Protein AF-A0A5C3M306-F1 (afdb_monomer_lite)

Foldseek 3Di:
DDDDDDDDPPDDDPPDDPPPPPPDDPVPDDVVNVVVVVVVVCCPPPVNDPDDDPPPPDPPPDQPDQPQDDDDPADQQDCVLVDDDDPDDDPVVVVVSVVSVVVSVVSVVVVVVSVVVSVVSSVVSVVVVVVVVVVVVVVVCCVVPPVPPPPPPPPPPPDPDDCPDPVNVVVVVVVVVVVVVVVVVVVVVVVVVVVVVVVVVVVVVVVVVLVVVLVVQQVVLVVQVVVCVVVVHDPVPRDDRDDDD

Organism: NCBI:txid68775

Secondary structure (DSSP, 8-state):
-------------------TTS---GGG--HHHHHHHHHHHHHTSTTS-SS--SS---TTSPPPPP--PPPP-PPPP-GGGGSPPPS---HHHHHHHHHHHHHHHHHHHHHHHHHHHHHHHHHHHHHHHHHHHHHHHHHHHHHHS-----------TTS---TT-HHHHHHHHHHHHHHHHHHHHHHHHHHHHHHHHHHHHHHHHHHHHHHHHHHHHHHHHHHHHHHHHHTT--GGGSPPPPPP-

Sequence (245 aa):
MDSLVSQISSSTPSCQRSALCLEADPALFTPSKCIWTLYAAISSTSSGSCLIAKAKLTSATQVTAPVLKALPPLPQPDWSLAKQISAHQTNQELQCENERLHVHLEQASVINWAQESIIEGAHATLVIQNLHLLKLNSALHGKEKERGPNHTLVIDLSKSQVFSSAAVLEGLWAQEERKKAEEAQKKAKADVRAAKKEVQVKLDAEWVRIKADHKNNITEWKLTCANLQKDGIPKKNFPKAPTQP

pLDDT: mean 79.15, std 16.39, range [42.34, 96.12]

Radius of gyration: 38.31 Å; chains: 1; bounding box: 70×128×82 Å

Structure (mmCIF, N/CA/C/O backbone):
data_AF-A0A5C3M306-F1
#
_entry.id   AF-A0A5C3M306-F1
#
loop_
_atom_site.group_PDB
_atom_site.id
_atom_site.type_symbol
_atom_site.label_atom_id
_atom_site.label_alt_id
_atom_site.label_comp_id
_atom_site.label_asym_id
_atom_site.label_entity_id
_atom_site.label_seq_id
_atom_site.pdbx_PDB_ins_code
_atom_site.Cartn_x
_atom_site.Cartn_y
_atom_site.Cartn_z
_atom_site.occupancy
_atom_site.B_iso_or_equiv
_atom_site.auth_seq_id
_atom_site.auth_comp_id
_atom_site.auth_asym_id
_atom_site.auth_atom_id
_atom_site.pdbx_PDB_model_num
ATOM 1 N N . MET A 1 1 ? -30.726 -71.420 -14.404 1.00 43.16 1 MET A N 1
ATOM 2 C CA . MET A 1 1 ? -29.442 -70.874 -14.892 1.00 43.16 1 MET A CA 1
ATOM 3 C C . MET A 1 1 ? -29.156 -69.656 -14.047 1.00 43.16 1 MET A C 1
ATOM 5 O O . MET A 1 1 ? -29.512 -68.538 -14.396 1.00 43.16 1 MET A O 1
ATOM 9 N N . ASP A 1 2 ? -28.658 -69.956 -12.857 1.00 42.34 2 ASP A N 1
ATOM 10 C CA . ASP A 1 2 ? -28.429 -69.047 -11.748 1.00 42.34 2 ASP A CA 1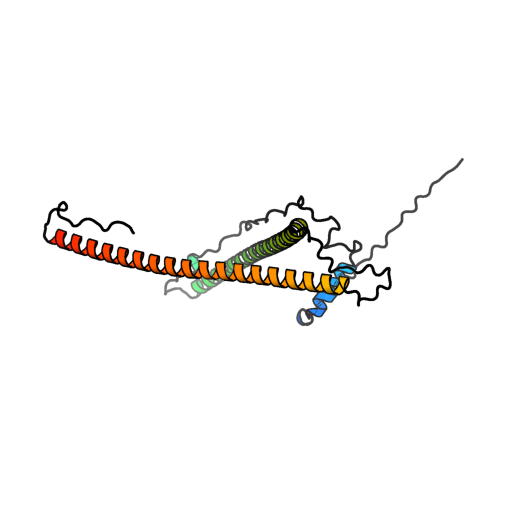
ATOM 11 C C . ASP A 1 2 ? -27.224 -68.145 -12.011 1.00 42.34 2 ASP A C 1
ATOM 13 O O . ASP A 1 2 ? -26.179 -68.590 -12.483 1.00 42.34 2 ASP A O 1
ATOM 17 N N . SER A 1 3 ? -27.352 -66.864 -11.679 1.00 45.62 3 SER A N 1
ATOM 18 C CA . SER A 1 3 ? -26.208 -65.964 -11.522 1.00 45.62 3 SER A CA 1
ATOM 19 C C . SER A 1 3 ? -26.535 -64.923 -10.459 1.00 45.62 3 SER A C 1
ATOM 21 O O . SER A 1 3 ? -27.001 -63.822 -10.738 1.00 45.62 3 SER A O 1
ATOM 23 N N . LEU A 1 4 ? -26.302 -65.322 -9.208 1.00 48.75 4 LEU A N 1
ATOM 24 C CA . LEU A 1 4 ? -26.177 -64.433 -8.059 1.00 48.75 4 LEU A CA 1
ATOM 25 C C . LEU A 1 4 ? -24.819 -63.724 -8.142 1.00 48.75 4 LEU A C 1
ATOM 27 O O . LEU A 1 4 ? -23.779 -64.309 -7.849 1.00 48.75 4 LEU A O 1
ATOM 31 N N . VAL A 1 5 ? -24.829 -62.455 -8.550 1.00 55.34 5 VAL A N 1
ATOM 32 C CA . VAL A 1 5 ? -23.666 -61.567 -8.450 1.00 55.34 5 VAL A CA 1
ATOM 33 C C . VAL A 1 5 ? -23.657 -60.970 -7.045 1.00 55.34 5 VAL A C 1
ATOM 35 O O . VAL A 1 5 ? -24.435 -60.076 -6.722 1.00 55.34 5 VAL A O 1
ATOM 38 N N . SER A 1 6 ? -22.785 -61.506 -6.196 1.00 48.31 6 SER A N 1
ATOM 39 C CA . SER A 1 6 ? -22.542 -61.013 -4.842 1.00 48.31 6 SER A CA 1
ATOM 40 C C . SER A 1 6 ? -21.724 -59.716 -4.904 1.00 48.31 6 SER A C 1
ATOM 42 O O . SER A 1 6 ? -20.545 -59.736 -5.254 1.00 48.31 6 SER A O 1
ATOM 44 N N . GLN A 1 7 ? -22.339 -58.579 -4.570 1.00 49.28 7 GLN A N 1
ATOM 45 C CA . GLN A 1 7 ? -21.633 -57.313 -4.359 1.00 49.28 7 GLN A CA 1
ATOM 46 C C . GLN A 1 7 ? -20.853 -57.371 -3.038 1.00 49.28 7 GLN A C 1
ATOM 48 O O . GLN A 1 7 ? -21.436 -57.434 -1.958 1.00 49.28 7 GLN A O 1
ATOM 53 N N . ILE A 1 8 ? -19.524 -57.342 -3.126 1.00 47.25 8 ILE A N 1
ATOM 54 C CA . ILE A 1 8 ? -18.635 -57.168 -1.975 1.00 47.25 8 ILE A CA 1
ATOM 55 C C . ILE A 1 8 ? -18.492 -55.662 -1.741 1.00 47.25 8 ILE A C 1
ATOM 57 O O . ILE A 1 8 ? -17.803 -54.969 -2.487 1.00 47.25 8 ILE A O 1
ATOM 61 N N . SER A 1 9 ? -19.155 -55.149 -0.707 1.00 48.03 9 SER A N 1
ATOM 62 C CA . SER A 1 9 ? -18.940 -53.790 -0.209 1.00 48.03 9 SER A CA 1
ATOM 63 C C . SER A 1 9 ? -17.535 -53.688 0.389 1.00 48.03 9 SER A C 1
ATOM 65 O O . SER A 1 9 ? -17.259 -54.245 1.451 1.00 48.03 9 SER A O 1
ATOM 67 N N . SER A 1 10 ? -16.631 -52.976 -0.284 1.00 47.03 10 SER A N 1
ATOM 68 C CA . SER A 1 10 ? -15.315 -52.631 0.255 1.00 47.03 10 SER A CA 1
ATOM 69 C C . SER A 1 10 ? -15.478 -51.610 1.385 1.00 47.03 10 SER A C 1
ATOM 71 O O . SER A 1 10 ? -15.608 -50.410 1.143 1.00 47.03 10 SER A O 1
ATOM 73 N N . SER A 1 11 ? -15.506 -52.098 2.625 1.00 46.91 11 SER A N 1
ATOM 74 C CA . SER A 1 11 ? -15.477 -51.272 3.830 1.00 46.91 11 SER A CA 1
ATOM 75 C C . SER A 1 11 ? -14.108 -50.606 3.958 1.00 46.91 11 SER A C 1
ATOM 77 O O . SER A 1 11 ? -13.121 -51.243 4.324 1.00 46.91 11 SER A O 1
ATOM 79 N N . THR A 1 12 ? -14.039 -49.316 3.644 1.00 48.47 12 THR A N 1
ATOM 80 C CA . THR A 1 12 ? -12.860 -48.481 3.887 1.00 48.47 12 THR A CA 1
ATOM 81 C C . THR A 1 12 ? -12.584 -48.420 5.396 1.00 48.47 12 THR A C 1
ATOM 83 O O . THR A 1 12 ? -13.506 -48.111 6.156 1.00 48.47 12 THR A O 1
ATOM 86 N N . PRO A 1 13 ? -11.353 -48.681 5.875 1.00 43.91 13 PRO A N 1
ATOM 87 C CA . PRO A 1 13 ? -11.031 -48.527 7.287 1.00 43.91 13 PRO A CA 1
ATOM 88 C C . PRO A 1 13 ? -11.121 -47.044 7.668 1.00 43.91 13 PRO A C 1
ATOM 90 O O . PRO A 1 13 ? -10.292 -46.220 7.282 1.00 43.91 13 PRO A O 1
ATOM 93 N N . SER A 1 14 ? -12.159 -46.703 8.430 1.00 48.03 14 SER A N 1
ATOM 94 C CA . SER A 1 14 ? -12.270 -45.432 9.137 1.00 48.03 14 SER A CA 1
ATOM 95 C C . SER A 1 14 ? -11.165 -45.377 10.190 1.00 48.03 14 SER A C 1
ATOM 97 O O . SER A 1 14 ? -11.289 -45.971 11.260 1.00 48.03 14 SER A O 1
ATOM 99 N N . CYS A 1 15 ? -10.080 -44.667 9.886 1.00 42.72 15 CYS A N 1
ATOM 100 C CA . CYS A 1 15 ? -9.027 -44.360 10.844 1.00 42.72 15 CYS A CA 1
ATOM 101 C C . CYS A 1 15 ? -9.607 -43.416 11.912 1.00 42.72 15 CYS A C 1
ATOM 103 O O . CYS A 1 15 ? -9.669 -42.198 11.724 1.00 42.72 15 CYS A O 1
ATOM 105 N N . GLN A 1 16 ? -10.125 -43.990 13.002 1.00 42.44 16 GLN A N 1
ATOM 106 C CA . GLN A 1 16 ? -10.580 -43.232 14.162 1.00 42.44 16 GLN A CA 1
ATOM 107 C C . GLN A 1 16 ? -9.370 -42.515 14.766 1.00 42.44 16 GLN A C 1
ATOM 109 O O . GLN A 1 16 ? -8.419 -43.137 15.235 1.00 42.44 16 GLN A O 1
ATOM 114 N N . ARG A 1 17 ? -9.396 -41.182 14.715 1.00 47.34 17 ARG A N 1
ATOM 115 C CA . ARG A 1 17 ? -8.415 -40.326 15.382 1.00 47.34 17 ARG A CA 1
ATOM 116 C C . ARG A 1 17 ? -8.538 -40.503 16.894 1.00 47.34 17 ARG A C 1
ATOM 118 O O . ARG A 1 17 ? -9.588 -40.205 17.457 1.00 47.34 17 ARG A O 1
ATOM 125 N N . SER A 1 18 ? -7.441 -40.854 17.561 1.00 45.66 18 SER A N 1
ATOM 126 C CA . SER A 1 18 ? -7.262 -40.507 18.972 1.00 45.66 18 SER A CA 1
ATOM 127 C C . SER A 1 18 ? -7.187 -38.985 19.087 1.00 45.66 18 SER A C 1
ATOM 129 O O . SER A 1 18 ? -6.206 -38.368 18.680 1.00 45.66 18 SER A O 1
ATOM 131 N N . ALA A 1 19 ? -8.226 -38.373 19.650 1.00 49.91 19 ALA A N 1
ATOM 132 C CA . ALA A 1 19 ? -8.335 -36.939 19.922 1.00 49.91 19 ALA A CA 1
ATOM 133 C C . ALA A 1 19 ? -7.399 -36.437 21.050 1.00 49.91 19 ALA A C 1
ATOM 135 O O . ALA A 1 19 ? -7.660 -35.409 21.659 1.00 49.91 19 ALA A O 1
ATOM 136 N N . LEU A 1 20 ? -6.298 -37.139 21.331 1.00 49.94 20 LEU A N 1
ATOM 137 C CA . LEU A 1 20 ? -5.414 -36.880 22.475 1.00 49.94 20 LEU A CA 1
ATOM 138 C C . LEU A 1 20 ? -4.297 -35.855 22.200 1.00 49.94 20 LEU A C 1
ATOM 140 O O . LEU A 1 20 ? -3.415 -35.685 23.030 1.00 49.94 20 LEU A O 1
ATOM 144 N N . CYS A 1 21 ? -4.283 -35.179 21.045 1.00 51.53 21 CYS A N 1
ATOM 145 C CA . CYS A 1 21 ? -3.130 -34.358 20.637 1.00 51.53 21 CYS A CA 1
ATOM 146 C C . CYS A 1 21 ? -3.329 -32.834 20.755 1.00 51.53 21 CYS A C 1
ATOM 148 O O . CYS A 1 21 ? -2.419 -32.085 20.413 1.00 51.53 21 CYS A O 1
ATOM 150 N N . LEU A 1 22 ? -4.484 -32.349 21.226 1.00 51.84 22 LEU A N 1
ATOM 151 C CA . LEU A 1 22 ? -4.739 -30.901 21.346 1.00 51.84 22 LEU A CA 1
ATOM 152 C C . LEU A 1 22 ? -4.592 -30.338 22.765 1.00 51.84 22 LEU A C 1
ATOM 154 O O . LEU A 1 22 ? -4.736 -29.135 22.950 1.00 51.84 22 LEU A O 1
ATOM 158 N N . GLU A 1 23 ? -4.234 -31.166 23.743 1.00 52.06 23 GLU A N 1
ATOM 159 C CA . GLU A 1 23 ? -3.963 -30.737 25.118 1.00 52.06 23 GLU A CA 1
ATOM 160 C C . GLU A 1 23 ? -2.449 -30.691 25.358 1.00 52.06 23 GLU A C 1
ATOM 162 O O . GLU A 1 23 ? -1.880 -31.455 26.132 1.00 52.06 23 GLU A O 1
ATOM 167 N N . ALA A 1 24 ? -1.764 -29.850 24.582 1.00 57.94 24 ALA A N 1
ATOM 168 C CA . ALA A 1 24 ? -0.328 -29.635 24.700 1.00 57.94 24 ALA A CA 1
ATOM 169 C C . ALA A 1 24 ? -0.058 -28.245 25.288 1.00 57.94 24 ALA A C 1
ATOM 171 O O . ALA A 1 24 ? -0.576 -27.245 24.796 1.00 57.94 24 ALA A O 1
ATOM 172 N N . ASP A 1 25 ? 0.772 -28.211 26.329 1.00 64.75 25 ASP A N 1
ATOM 173 C CA . ASP A 1 25 ? 1.244 -27.004 27.008 1.00 64.75 25 ASP A CA 1
ATOM 174 C C . ASP A 1 25 ? 1.797 -25.968 25.998 1.00 64.75 25 ASP A C 1
ATOM 176 O O . ASP A 1 25 ? 2.742 -26.281 25.256 1.00 64.75 25 ASP A O 1
ATOM 180 N N . PRO A 1 26 ? 1.244 -24.739 25.945 1.00 65.31 26 PRO A N 1
ATOM 181 C CA . PRO A 1 26 ? 1.689 -23.696 25.022 1.00 65.31 26 PRO A CA 1
ATOM 182 C C . PRO A 1 26 ? 3.159 -23.296 25.221 1.00 65.31 26 PRO A C 1
ATOM 184 O O . PRO A 1 26 ? 3.779 -22.801 24.279 1.00 65.31 26 PRO A O 1
ATOM 187 N N . ALA A 1 27 ? 3.758 -23.562 26.388 1.00 69.31 27 ALA A N 1
ATOM 188 C CA . ALA A 1 27 ? 5.171 -23.283 26.644 1.00 69.31 27 ALA A CA 1
ATOM 189 C C . ALA A 1 27 ? 6.139 -24.233 25.904 1.00 69.31 27 ALA A C 1
ATOM 191 O O . ALA A 1 27 ? 7.322 -23.921 25.759 1.00 69.31 27 ALA A O 1
ATOM 192 N N . LEU A 1 28 ? 5.662 -25.379 25.396 1.00 68.88 28 LEU A N 1
ATOM 193 C CA . LEU A 1 28 ? 6.486 -26.388 24.709 1.00 68.88 28 LEU A CA 1
ATOM 194 C C . LEU A 1 28 ? 6.442 -26.295 23.173 1.00 68.88 28 LEU A C 1
ATOM 196 O O . LEU A 1 28 ? 7.071 -27.108 22.479 1.00 68.88 28 LEU A O 1
ATOM 200 N N . PHE A 1 29 ? 5.723 -25.312 22.628 1.00 69.81 29 PHE A N 1
ATOM 201 C CA . PHE A 1 29 ? 5.631 -25.066 21.192 1.00 69.81 29 PHE A CA 1
ATOM 202 C C . PHE A 1 29 ? 6.800 -24.208 20.699 1.00 69.81 29 PHE A C 1
ATOM 204 O O . PHE A 1 29 ? 6.730 -22.986 20.596 1.00 69.81 29 PHE A O 1
ATOM 211 N N . THR A 1 30 ? 7.902 -24.867 20.343 1.00 81.75 30 THR A N 1
ATOM 212 C CA . THR A 1 30 ? 8.959 -24.217 19.566 1.00 81.75 30 THR A CA 1
ATOM 213 C C . THR A 1 30 ? 8.533 -24.083 18.096 1.00 81.75 30 THR A C 1
ATOM 215 O O . THR A 1 30 ? 7.814 -24.947 17.580 1.00 81.75 30 THR A O 1
ATOM 218 N N . PRO A 1 31 ? 9.005 -23.053 17.365 1.00 75.38 31 PRO A N 1
ATOM 219 C CA . PRO A 1 31 ? 8.663 -22.860 15.953 1.00 75.38 31 PRO A CA 1
ATOM 220 C C . PRO A 1 31 ? 8.935 -24.087 15.069 1.00 75.38 31 PRO A C 1
ATOM 222 O O . PRO A 1 31 ? 8.172 -24.370 14.146 1.00 75.38 31 PRO A O 1
ATOM 225 N N . SER A 1 32 ? 9.984 -24.865 15.367 1.00 76.06 32 SER A N 1
ATOM 226 C CA . SER A 1 32 ? 10.287 -26.097 14.626 1.00 76.06 32 SER A CA 1
ATOM 227 C C . SER A 1 32 ? 9.234 -27.187 14.846 1.00 76.06 32 SER A C 1
ATOM 229 O O . SER A 1 32 ? 8.863 -27.877 13.896 1.00 76.06 32 SER A O 1
ATOM 231 N N . LYS A 1 33 ? 8.702 -27.303 16.069 1.00 74.00 33 LYS A N 1
ATOM 232 C CA . LYS A 1 33 ? 7.628 -28.237 16.424 1.00 74.00 33 LYS A CA 1
ATOM 233 C C . LYS A 1 33 ? 6.307 -27.835 15.773 1.00 74.00 33 LYS A C 1
ATOM 235 O O . LYS A 1 33 ? 5.637 -28.705 15.229 1.00 74.00 33 LYS A O 1
ATOM 240 N N . CYS A 1 34 ? 5.977 -26.537 15.736 1.00 74.81 34 CYS A N 1
ATOM 241 C CA . CYS A 1 34 ? 4.817 -26.028 14.988 1.00 74.81 34 CYS A CA 1
ATOM 242 C C . CYS A 1 34 ? 4.859 -26.479 13.524 1.00 74.81 34 CYS A C 1
ATOM 244 O O . CYS A 1 34 ? 3.882 -27.015 13.005 1.00 74.81 34 CYS A O 1
ATOM 246 N N . ILE A 1 35 ? 6.010 -26.287 12.871 1.00 78.50 35 ILE A N 1
ATOM 247 C CA . ILE A 1 35 ? 6.209 -26.651 11.466 1.00 78.50 35 ILE A CA 1
ATOM 248 C C . ILE A 1 35 ? 6.059 -28.164 11.279 1.00 78.50 35 ILE A C 1
ATOM 250 O O . ILE A 1 35 ? 5.346 -28.599 10.379 1.00 78.50 35 ILE A O 1
ATOM 254 N N . TRP A 1 36 ? 6.672 -28.975 12.142 1.00 78.56 36 TRP A N 1
ATOM 255 C CA . TRP A 1 36 ? 6.563 -30.434 12.067 1.00 78.56 36 TRP A CA 1
ATOM 256 C C . TRP A 1 36 ? 5.132 -30.940 12.251 1.00 78.56 36 TRP A C 1
ATOM 258 O O . TRP A 1 36 ? 4.668 -31.751 11.451 1.00 78.56 36 TRP A O 1
ATOM 268 N N . THR A 1 37 ? 4.408 -30.435 13.251 1.00 79.25 37 THR A N 1
ATOM 269 C CA . THR A 1 37 ? 3.004 -30.798 13.488 1.00 79.25 37 THR A CA 1
ATOM 270 C C . THR A 1 37 ? 2.122 -30.385 12.311 1.00 79.25 37 THR A C 1
ATOM 272 O O . THR A 1 37 ? 1.262 -31.158 11.892 1.00 79.25 37 THR A O 1
ATOM 275 N N . LEU A 1 38 ? 2.376 -29.215 11.713 1.00 75.94 38 LEU A N 1
ATOM 276 C CA . LEU A 1 38 ? 1.700 -28.771 10.495 1.00 75.94 38 LEU A CA 1
ATOM 277 C C . LEU A 1 38 ? 1.965 -29.736 9.326 1.00 75.94 38 LEU A C 1
ATOM 279 O O . LEU A 1 38 ? 1.019 -30.206 8.697 1.00 75.94 38 LEU A O 1
ATOM 283 N N . TYR A 1 39 ? 3.228 -30.082 9.054 1.00 75.25 39 TYR A N 1
ATOM 284 C CA . TYR A 1 39 ? 3.587 -31.028 7.990 1.00 75.25 39 TYR A CA 1
ATOM 285 C C . TYR A 1 39 ? 2.985 -32.418 8.213 1.00 75.25 39 TYR A C 1
ATOM 287 O O . TYR A 1 39 ? 2.482 -33.023 7.263 1.00 75.25 39 TYR A O 1
ATOM 295 N N . ALA A 1 40 ? 2.995 -32.916 9.451 1.00 78.38 40 ALA A N 1
ATOM 296 C CA . ALA A 1 40 ? 2.399 -34.199 9.810 1.00 78.38 40 ALA A CA 1
ATOM 297 C C . ALA A 1 40 ? 0.875 -34.185 9.610 1.00 78.38 40 ALA A C 1
ATOM 299 O O . ALA A 1 40 ? 0.318 -35.115 9.022 1.00 78.38 40 ALA A O 1
ATOM 300 N N . ALA A 1 41 ? 0.203 -33.107 10.026 1.00 70.75 41 ALA A N 1
ATOM 301 C CA . ALA A 1 41 ? -1.233 -32.929 9.836 1.00 70.75 41 ALA A CA 1
ATOM 302 C C . ALA A 1 41 ? -1.613 -32.830 8.349 1.00 70.75 41 ALA A C 1
ATOM 304 O O . ALA A 1 41 ? -2.571 -33.476 7.923 1.00 70.75 41 ALA A O 1
ATOM 305 N N . ILE A 1 42 ? -0.841 -32.085 7.548 1.00 72.94 42 ILE A N 1
ATOM 306 C CA . ILE A 1 42 ? -1.031 -31.983 6.093 1.00 72.94 42 ILE A CA 1
ATOM 307 C C . ILE A 1 42 ? -0.837 -33.355 5.431 1.00 72.94 42 ILE A C 1
ATOM 309 O O . ILE A 1 42 ? -1.692 -33.783 4.655 1.00 72.94 42 ILE A O 1
ATOM 313 N N . SER A 1 43 ? 0.235 -34.075 5.776 1.00 70.06 43 SER A N 1
ATOM 314 C CA . SER A 1 43 ? 0.565 -35.384 5.187 1.00 70.06 43 SER A CA 1
ATOM 315 C C . SER A 1 43 ? -0.443 -36.478 5.548 1.00 70.06 43 SER A C 1
ATOM 317 O O . SER A 1 43 ? -0.636 -37.412 4.778 1.00 70.06 43 SER A O 1
ATOM 319 N N . SER A 1 44 ? -1.113 -36.352 6.697 1.00 66.06 44 SER A N 1
ATOM 320 C CA . SER A 1 44 ? -2.104 -37.326 7.176 1.00 66.06 44 SER A CA 1
ATOM 321 C C . SER A 1 44 ? -3.496 -37.144 6.562 1.00 66.06 44 SER A C 1
ATOM 323 O O . SER A 1 44 ? -4.387 -37.958 6.803 1.00 66.06 44 SER A O 1
ATOM 325 N N . THR A 1 45 ? -3.732 -36.081 5.783 1.00 67.38 45 THR A N 1
ATOM 326 C CA . THR A 1 45 ? -4.990 -35.945 5.038 1.00 67.38 45 THR A CA 1
ATOM 327 C C . THR A 1 45 ? -4.973 -36.877 3.827 1.00 67.38 45 THR A C 1
ATOM 329 O O . THR A 1 45 ? -4.090 -36.782 2.980 1.00 67.38 45 THR A O 1
ATOM 332 N N . SER A 1 46 ? -5.964 -37.772 3.716 1.00 49.91 46 SER A N 1
ATOM 333 C CA . SER A 1 46 ? -6.023 -38.808 2.663 1.00 49.91 46 SER A CA 1
ATOM 334 C C . SER A 1 46 ? -6.032 -38.253 1.233 1.00 49.91 46 SER A C 1
ATOM 336 O O . SER A 1 46 ? -5.736 -38.976 0.287 1.00 49.91 46 SER A O 1
ATOM 338 N N . SER A 1 47 ? -6.336 -36.964 1.070 1.00 57.16 47 SER A N 1
ATOM 339 C CA . SER A 1 47 ? -6.314 -36.277 -0.220 1.00 57.16 47 SER A CA 1
ATOM 340 C C . SER A 1 47 ? -4.937 -35.719 -0.600 1.00 57.16 47 SER A C 1
ATOM 342 O O . SER A 1 47 ? -4.781 -35.292 -1.741 1.00 57.16 47 SER A O 1
ATOM 344 N N . GLY A 1 48 ? -3.956 -35.644 0.313 1.00 53.44 48 GLY A N 1
ATOM 345 C CA . GLY A 1 48 ? -2.600 -35.120 0.057 1.00 53.44 48 GLY A CA 1
ATOM 346 C C . GLY A 1 48 ? -2.522 -33.694 -0.526 1.00 53.44 48 GLY A C 1
ATOM 347 O O . GLY A 1 48 ? -1.443 -33.220 -0.868 1.00 53.44 48 GLY A O 1
ATOM 348 N N . SER A 1 49 ? -3.656 -33.001 -0.676 1.00 52.69 49 SER A N 1
ATOM 349 C CA . SER A 1 49 ? -3.805 -31.779 -1.470 1.00 52.69 49 SER A CA 1
ATOM 350 C C . SER A 1 49 ? -4.749 -30.789 -0.788 1.00 52.69 49 SER A C 1
ATOM 352 O O . SER A 1 49 ? -5.686 -30.287 -1.400 1.00 52.69 49 SER A O 1
ATOM 354 N N . CYS A 1 50 ? -4.551 -30.518 0.501 1.00 50.25 50 CYS A N 1
ATOM 355 C CA . CYS A 1 50 ? -5.410 -29.563 1.209 1.00 50.25 50 CYS A CA 1
ATOM 356 C C . CYS A 1 50 ? -5.103 -28.092 0.840 1.00 50.25 50 CYS A C 1
ATOM 358 O O . CYS A 1 50 ? -5.954 -27.231 1.012 1.00 50.25 50 CYS A O 1
ATOM 360 N N . LEU A 1 51 ? -3.920 -27.780 0.282 1.00 52.53 51 LEU A N 1
ATOM 361 C CA . LEU A 1 51 ? -3.498 -26.383 0.042 1.00 52.53 51 LEU A CA 1
ATOM 362 C C . LEU A 1 51 ? -3.021 -26.067 -1.383 1.00 52.53 51 LEU A C 1
ATOM 364 O O . LEU A 1 51 ? -2.653 -24.932 -1.674 1.00 52.53 51 LEU A O 1
ATOM 368 N N . ILE A 1 52 ? -3.039 -27.039 -2.294 1.00 47.75 52 ILE A N 1
ATOM 369 C CA . ILE A 1 52 ? -2.703 -26.810 -3.701 1.00 47.75 52 ILE A CA 1
ATOM 370 C C . ILE A 1 52 ? -3.721 -27.579 -4.527 1.00 47.75 52 ILE A C 1
ATOM 372 O O . ILE A 1 52 ? -3.539 -28.761 -4.824 1.00 47.75 52 ILE A O 1
ATOM 376 N N . ALA A 1 53 ? -4.812 -26.913 -4.904 1.00 52.09 53 ALA A N 1
ATOM 377 C CA . ALA A 1 53 ? -5.599 -27.399 -6.022 1.00 52.09 53 ALA A CA 1
ATOM 378 C C . ALA A 1 53 ? -4.632 -27.569 -7.206 1.00 52.09 53 ALA A C 1
ATOM 380 O O . ALA A 1 53 ? -3.981 -26.612 -7.624 1.00 52.09 53 ALA A O 1
ATOM 381 N N . LYS A 1 54 ? -4.521 -28.788 -7.752 1.00 58.06 54 LYS A N 1
ATOM 382 C CA . LYS A 1 54 ? -3.760 -29.042 -8.992 1.00 58.06 54 LYS A CA 1
ATOM 383 C C . LYS A 1 54 ? -4.340 -28.282 -10.191 1.00 58.06 54 LYS A C 1
ATOM 385 O O . LYS A 1 54 ? -3.726 -28.256 -11.256 1.00 58.06 54 LYS A O 1
ATOM 390 N N . ALA A 1 55 ? -5.515 -27.671 -10.025 1.00 61.66 55 ALA A N 1
ATOM 391 C CA . ALA A 1 55 ? -6.078 -26.737 -10.976 1.00 61.66 55 ALA A CA 1
ATOM 392 C C . ALA A 1 55 ? -5.072 -25.608 -11.231 1.00 61.66 55 ALA A C 1
ATOM 394 O O . ALA A 1 55 ? -4.715 -24.831 -10.343 1.00 61.66 55 ALA A O 1
ATOM 395 N N . LYS A 1 56 ? -4.592 -25.539 -12.471 1.00 63.88 56 LYS A N 1
ATOM 396 C CA . LYS A 1 56 ? -3.721 -24.465 -12.930 1.00 63.88 56 LYS A CA 1
ATOM 397 C C . LYS A 1 56 ? -4.470 -23.149 -12.728 1.00 63.88 56 LYS A C 1
ATOM 399 O O . LYS A 1 56 ? -5.493 -22.930 -13.367 1.00 63.88 56 LYS A O 1
ATOM 404 N N . LEU A 1 57 ? -3.962 -22.288 -11.847 1.00 63.62 57 LEU A N 1
ATOM 405 C CA . LEU A 1 57 ? -4.408 -20.900 -11.750 1.00 63.62 57 LEU A CA 1
ATOM 406 C C . LEU A 1 57 ? -4.1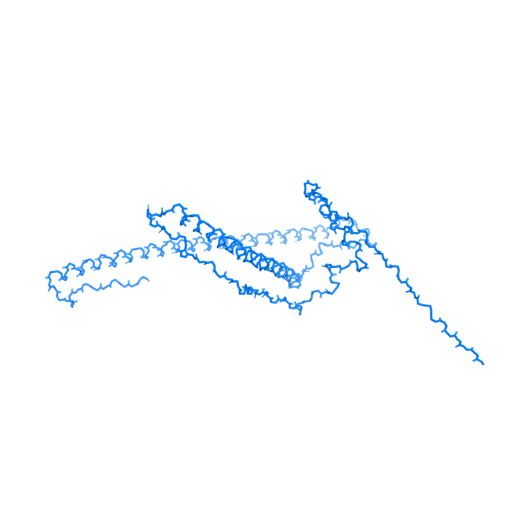71 -20.252 -13.115 1.00 63.62 57 LEU A C 1
ATOM 408 O O . LEU A 1 57 ? -3.030 -20.023 -13.524 1.00 63.62 57 LEU A O 1
ATOM 412 N N . THR A 1 58 ? -5.254 -20.060 -13.855 1.00 69.25 58 THR A N 1
ATOM 413 C CA . THR A 1 58 ? -5.242 -19.353 -15.136 1.00 69.25 58 THR A CA 1
ATOM 414 C C . THR A 1 58 ? -5.608 -17.896 -14.896 1.00 69.25 58 THR A C 1
ATOM 416 O O . THR A 1 58 ? -6.199 -17.565 -13.873 1.00 69.25 58 THR A O 1
ATOM 419 N N . SER A 1 59 ? -5.305 -17.015 -15.847 1.00 71.38 59 SER A N 1
ATOM 420 C CA . SER A 1 59 ? -5.756 -15.616 -15.795 1.00 71.38 59 SER A CA 1
ATOM 421 C C . SER A 1 59 ? -7.283 -15.470 -15.741 1.00 71.38 59 SER A C 1
ATOM 423 O O . SER A 1 59 ? -7.772 -14.419 -15.347 1.00 71.38 59 SER A O 1
ATOM 425 N N . ALA A 1 60 ? -8.036 -16.514 -16.110 1.00 76.81 60 ALA A N 1
ATOM 426 C CA . ALA A 1 60 ? -9.491 -16.555 -15.994 1.00 76.81 60 ALA A CA 1
ATOM 427 C C . ALA A 1 60 ? -9.980 -16.794 -14.553 1.00 76.81 60 ALA A C 1
ATOM 429 O O . ALA A 1 60 ? -11.154 -16.579 -14.262 1.00 76.81 60 ALA A O 1
ATOM 430 N N . THR A 1 61 ? -9.107 -17.240 -13.643 1.00 79.12 61 THR A N 1
ATOM 431 C CA . THR A 1 61 ? -9.460 -17.434 -12.236 1.00 79.12 61 THR A CA 1
ATOM 432 C C . THR A 1 61 ? -9.508 -16.071 -11.553 1.00 79.12 61 THR A C 1
ATOM 434 O O . THR A 1 61 ? -8.479 -15.508 -11.178 1.00 79.12 61 THR A O 1
ATOM 437 N N . GLN A 1 62 ? -10.713 -15.517 -11.434 1.00 76.38 62 GLN A N 1
ATOM 438 C CA . GLN A 1 62 ? -10.919 -14.250 -10.747 1.00 76.38 62 GLN A CA 1
ATOM 439 C C . GLN A 1 62 ? -10.595 -14.406 -9.263 1.00 76.38 62 GLN A C 1
ATOM 441 O O . GLN A 1 62 ? -10.987 -15.377 -8.614 1.00 76.38 62 GLN A O 1
ATOM 446 N N . VAL A 1 63 ? -9.862 -13.435 -8.730 1.00 75.50 63 VAL A N 1
ATOM 447 C CA . VAL A 1 63 ? -9.618 -13.333 -7.296 1.00 75.50 63 VAL A CA 1
ATOM 448 C C . VAL A 1 63 ? -10.936 -12.955 -6.639 1.00 75.50 63 VAL A C 1
ATOM 450 O O . VAL A 1 63 ? -11.536 -11.949 -7.016 1.00 75.50 63 VAL A O 1
ATOM 453 N N . THR A 1 64 ? -11.391 -13.757 -5.677 1.00 77.25 64 THR A N 1
ATOM 454 C CA . THR A 1 64 ? -12.602 -13.450 -4.914 1.00 77.25 64 THR A CA 1
ATOM 455 C C . THR A 1 64 ? -12.492 -12.041 -4.340 1.00 77.25 64 THR A C 1
ATOM 457 O O . THR A 1 64 ? -11.476 -11.687 -3.728 1.00 77.25 64 THR A O 1
ATOM 460 N N . ALA A 1 65 ? -13.529 -11.232 -4.565 1.00 77.88 65 ALA A N 1
ATOM 461 C CA . ALA A 1 65 ? -13.605 -9.890 -4.012 1.00 77.88 65 ALA A CA 1
ATOM 462 C C . ALA A 1 65 ? -13.427 -9.948 -2.484 1.00 77.88 65 ALA A C 1
ATOM 464 O O . ALA A 1 65 ? -13.905 -10.895 -1.848 1.00 77.88 65 ALA A O 1
ATOM 465 N N . PRO A 1 66 ? -12.728 -8.969 -1.886 1.00 76.81 66 PRO A N 1
ATOM 466 C CA . PRO A 1 66 ? -12.525 -8.958 -0.449 1.00 76.81 66 PRO A CA 1
ATOM 467 C C . PRO A 1 66 ? -13.888 -8.889 0.241 1.00 76.81 66 PRO A C 1
ATOM 469 O O . PRO A 1 66 ? -14.701 -8.008 -0.041 1.00 76.81 66 PRO A O 1
ATOM 472 N N . VAL A 1 67 ? -14.154 -9.848 1.128 1.00 79.94 67 VAL A N 1
ATOM 473 C CA . VAL A 1 67 ? -15.405 -9.880 1.885 1.00 79.94 67 VAL A CA 1
ATOM 474 C C . VAL A 1 67 ? -15.294 -8.845 2.996 1.00 79.94 67 VAL A C 1
ATOM 476 O O . VAL A 1 67 ? -14.704 -9.106 4.044 1.00 79.94 67 VAL A O 1
ATOM 479 N N . LEU A 1 68 ? -15.854 -7.661 2.761 1.00 80.62 68 LEU A N 1
ATOM 480 C CA . LEU A 1 68 ? -16.017 -6.646 3.795 1.00 80.62 68 LEU A CA 1
ATOM 481 C C . LEU A 1 68 ? -17.113 -7.118 4.750 1.00 80.62 68 LEU A C 1
ATOM 483 O O . LEU A 1 68 ? -18.304 -6.935 4.501 1.00 80.62 68 LEU A O 1
ATOM 487 N N . LYS A 1 69 ? -16.708 -7.794 5.826 1.00 83.75 69 LYS A N 1
ATOM 488 C CA . LYS A 1 69 ? -17.631 -8.169 6.893 1.00 83.75 69 LYS A CA 1
ATOM 489 C C . LYS A 1 69 ? -17.999 -6.910 7.666 1.00 83.75 69 LYS A C 1
ATOM 491 O O . LYS A 1 69 ? -17.135 -6.273 8.263 1.00 83.75 69 LYS A O 1
ATOM 496 N N . ALA A 1 70 ? -19.278 -6.558 7.648 1.00 88.75 70 ALA A N 1
ATOM 497 C CA . ALA A 1 70 ? -19.806 -5.599 8.600 1.00 88.75 70 ALA A CA 1
ATOM 498 C C . ALA A 1 70 ? -19.766 -6.218 10.002 1.00 88.75 70 ALA A C 1
ATOM 500 O O . ALA A 1 70 ? -19.969 -7.427 10.160 1.00 88.75 70 ALA A O 1
ATOM 501 N N . LEU A 1 71 ? -19.512 -5.389 11.013 1.00 87.44 71 LEU A N 1
ATOM 502 C CA . LEU A 1 71 ? -19.688 -5.813 12.396 1.00 87.44 71 LEU A CA 1
ATOM 503 C C . LEU A 1 71 ? -21.147 -6.232 12.606 1.00 87.44 71 LEU A C 1
ATOM 505 O O . LEU A 1 71 ? -22.048 -5.543 12.114 1.00 87.44 71 LEU A O 1
ATOM 509 N N . PRO A 1 72 ? -21.400 -7.331 13.336 1.00 87.38 72 PRO A N 1
ATOM 510 C CA . PRO A 1 72 ? -22.747 -7.615 13.796 1.00 87.38 72 PRO A CA 1
ATOM 511 C C . PRO A 1 72 ? -23.247 -6.433 14.644 1.00 87.38 72 PRO A C 1
ATOM 513 O O . PRO A 1 72 ? -22.433 -5.735 15.256 1.00 87.38 72 PRO A O 1
ATOM 516 N N . PRO A 1 73 ? -24.565 -6.178 14.685 1.00 90.19 73 PRO A N 1
ATOM 517 C CA . PRO A 1 73 ? -25.126 -5.121 15.516 1.00 90.19 73 PRO A CA 1
ATOM 518 C C . PRO A 1 73 ? -24.874 -5.451 16.993 1.00 90.19 73 PRO A C 1
ATOM 520 O O . PRO A 1 73 ? -25.589 -6.246 17.598 1.00 90.19 73 PRO A O 1
ATOM 523 N N . LEU A 1 74 ? -23.814 -4.868 17.551 1.00 89.31 74 LEU A N 1
ATOM 524 C CA . LEU A 1 74 ? -23.435 -4.973 18.956 1.00 89.31 74 LEU A CA 1
ATOM 525 C C . LEU A 1 74 ? -23.938 -3.734 19.712 1.00 89.31 74 LEU A C 1
ATOM 527 O O . LEU A 1 74 ? -23.974 -2.643 19.130 1.00 89.31 74 LEU A O 1
ATOM 531 N N . PRO A 1 75 ? -24.330 -3.871 20.992 1.00 91.25 75 PRO A N 1
ATOM 532 C CA . PRO A 1 75 ? -24.715 -2.727 21.810 1.00 91.25 75 PRO A CA 1
ATOM 533 C C . PRO A 1 75 ? -23.531 -1.764 21.930 1.00 91.25 75 PRO A C 1
ATOM 535 O O . PRO A 1 75 ? -22.435 -2.171 22.307 1.00 91.25 75 PRO A O 1
ATOM 538 N N . GLN A 1 76 ? -23.737 -0.493 21.581 1.00 92.00 76 GLN A N 1
ATOM 539 C CA . GLN A 1 76 ? -22.681 0.509 21.699 1.00 92.00 76 GLN A CA 1
ATOM 540 C C . GLN A 1 76 ? -22.471 0.878 23.176 1.00 92.00 76 GLN A C 1
ATOM 542 O O . GLN A 1 76 ? -23.458 1.110 23.878 1.00 92.00 76 GLN A O 1
ATOM 547 N N . PRO A 1 77 ? -21.217 0.954 23.654 1.00 93.44 77 PRO A N 1
ATOM 548 C CA . PRO A 1 77 ? -20.927 1.386 25.012 1.00 93.44 77 PRO A CA 1
ATOM 549 C C . PRO A 1 77 ? -21.309 2.858 25.191 1.00 93.44 77 PRO A C 1
ATOM 551 O O . PRO A 1 77 ? -21.115 3.682 24.292 1.00 93.44 77 PRO A O 1
ATOM 554 N N . ASP A 1 78 ? -21.848 3.192 26.362 1.00 93.62 78 ASP A N 1
ATOM 555 C CA . ASP A 1 78 ? -22.201 4.567 26.688 1.00 93.62 78 ASP A CA 1
ATOM 556 C C . ASP A 1 78 ? -20.948 5.360 27.083 1.00 93.62 78 ASP A C 1
ATOM 558 O O . ASP A 1 78 ? -20.496 5.354 28.228 1.00 93.62 78 ASP A O 1
ATOM 562 N N . TRP A 1 79 ? -20.382 6.078 26.114 1.00 91.75 79 TRP A N 1
ATOM 563 C CA . TRP A 1 79 ? -19.213 6.932 26.330 1.00 91.75 79 TRP A CA 1
ATOM 564 C C . TRP A 1 79 ? -19.502 8.171 27.182 1.00 91.75 79 TRP A C 1
ATOM 566 O O . TRP A 1 79 ? -18.567 8.873 27.572 1.00 91.75 79 TRP A O 1
ATOM 576 N N . SER A 1 80 ? -20.770 8.476 27.483 1.00 91.25 80 SER A N 1
ATOM 577 C CA . SER A 1 80 ? -21.098 9.587 28.377 1.00 91.25 80 SER A CA 1
ATOM 578 C C . SER A 1 80 ? -20.597 9.344 29.803 1.00 91.25 80 SER A C 1
ATOM 580 O O . SER A 1 80 ? -20.243 10.307 30.482 1.00 91.25 80 SER A O 1
ATOM 582 N N . LEU A 1 81 ? -20.448 8.073 30.195 1.00 88.19 81 LEU A N 1
ATOM 583 C CA . LEU A 1 81 ? -19.931 7.641 31.494 1.00 88.19 81 LEU A CA 1
ATOM 584 C C . LEU A 1 81 ? -18.451 7.966 31.712 1.00 88.19 81 LEU A C 1
ATOM 586 O O . LEU A 1 81 ? -17.997 8.044 32.846 1.00 88.19 81 LEU A O 1
ATOM 590 N N . ALA A 1 82 ? -17.688 8.178 30.639 1.00 87.69 82 ALA A N 1
ATOM 591 C CA . ALA A 1 82 ? -16.284 8.568 30.742 1.00 87.69 82 ALA A CA 1
ATOM 592 C C . ALA A 1 82 ? -16.100 10.056 31.100 1.00 87.69 82 ALA A C 1
ATOM 594 O O . ALA A 1 82 ? -14.974 10.511 31.307 1.00 87.69 82 ALA A O 1
ATOM 595 N N . LYS A 1 83 ? -17.181 10.849 31.123 1.00 89.00 83 LYS A N 1
ATOM 596 C CA . LYS A 1 83 ? -17.113 12.274 31.458 1.00 89.00 83 LYS A CA 1
ATOM 597 C C . LYS A 1 83 ? -17.001 12.460 32.968 1.00 89.00 83 LYS A C 1
ATOM 599 O O . LYS A 1 83 ? -17.604 11.728 33.741 1.00 89.00 83 LYS A O 1
ATOM 604 N N . GLN A 1 84 ? -16.224 13.465 33.368 1.00 73.62 84 GLN A N 1
ATOM 605 C CA . GLN A 1 84 ? -15.903 13.735 34.766 1.00 73.62 84 GLN A CA 1
ATOM 606 C C . GLN A 1 84 ? -17.160 13.934 35.620 1.00 73.62 84 GLN A C 1
ATOM 608 O O . GLN A 1 84 ? -18.037 14.734 35.290 1.00 73.62 84 GLN A O 1
ATOM 613 N N . ILE A 1 85 ? -17.193 13.216 36.737 1.00 76.38 85 ILE A N 1
ATOM 614 C CA . ILE A 1 85 ? -18.304 13.190 37.678 1.00 76.38 85 ILE A CA 1
ATOM 615 C C . ILE A 1 85 ? -18.116 14.284 38.746 1.00 76.38 85 ILE A C 1
ATOM 617 O O . ILE A 1 85 ? -16.995 14.723 39.022 1.00 76.38 85 ILE A O 1
ATOM 621 N N . SER A 1 86 ? -19.223 14.774 39.312 1.00 76.81 86 SER A N 1
ATOM 622 C CA . SER A 1 86 ? -19.238 15.839 40.319 1.00 76.81 86 SER A CA 1
ATOM 623 C C . SER A 1 86 ? -18.505 15.431 41.607 1.00 76.81 86 SER A C 1
ATOM 625 O O . SER A 1 86 ? -18.550 14.287 42.042 1.00 76.81 86 SER A O 1
ATOM 627 N N . ALA A 1 87 ? -17.848 16.395 42.258 1.00 80.88 87 ALA A N 1
ATOM 628 C CA . ALA A 1 87 ? -16.951 16.165 43.399 1.00 80.88 87 ALA A CA 1
ATOM 629 C C . ALA A 1 87 ? -17.630 15.677 44.703 1.00 80.88 87 ALA A C 1
ATOM 631 O O . ALA A 1 87 ? -16.954 15.506 45.718 1.00 80.88 87 ALA A O 1
ATOM 632 N N . HIS A 1 88 ? -18.952 15.487 44.714 1.00 84.81 88 HIS A N 1
ATOM 633 C CA . HIS A 1 88 ? -19.739 15.207 45.919 1.00 84.81 88 HIS A CA 1
ATOM 634 C C . HIS A 1 88 ? -20.689 14.024 45.710 1.00 84.81 88 HIS A C 1
ATOM 636 O O . HIS A 1 88 ? -21.905 14.187 45.764 1.00 84.81 88 HIS A O 1
ATOM 642 N N . GLN A 1 89 ? -20.128 12.841 45.469 1.00 88.56 89 GLN A N 1
ATOM 643 C CA . GLN A 1 89 ? -20.875 11.583 45.463 1.00 88.56 89 GLN A CA 1
ATOM 644 C C . GLN A 1 89 ? -20.681 10.816 46.769 1.00 88.56 89 GLN A C 1
ATOM 646 O O . GLN A 1 89 ? -19.632 10.877 47.414 1.00 88.56 89 GLN A O 1
ATOM 651 N N . THR A 1 90 ? -21.708 10.068 47.148 1.00 94.75 90 THR A N 1
ATOM 652 C CA . THR A 1 90 ? -21.638 9.112 48.251 1.00 94.75 90 THR A CA 1
ATOM 653 C C . THR A 1 90 ? -20.879 7.848 47.827 1.00 94.75 90 THR A C 1
ATOM 655 O O . THR A 1 90 ? -20.822 7.496 46.650 1.00 94.75 90 THR A O 1
ATOM 658 N N . ASN A 1 91 ? -20.314 7.111 48.792 1.00 94.69 91 ASN A N 1
ATOM 659 C CA . ASN A 1 91 ? -19.589 5.861 48.504 1.00 94.69 91 ASN A CA 1
ATOM 660 C C . ASN A 1 91 ? -20.449 4.819 47.771 1.00 94.69 91 ASN A C 1
ATOM 662 O O . ASN A 1 91 ? -19.931 4.060 46.957 1.00 94.69 91 ASN A O 1
ATOM 666 N N . GLN A 1 92 ? -21.751 4.778 48.054 1.00 95.56 92 GLN A N 1
ATOM 667 C CA . GLN A 1 92 ? -22.664 3.832 47.418 1.00 95.56 92 GLN A CA 1
ATOM 668 C C . GLN A 1 92 ? -22.901 4.178 45.940 1.00 95.56 92 GLN A C 1
ATOM 670 O O . GLN A 1 92 ? -22.889 3.287 45.096 1.00 95.56 92 GLN A O 1
ATOM 675 N N . GLU A 1 93 ? -23.048 5.464 45.609 1.00 92.38 93 GLU A N 1
ATOM 676 C CA . GLU A 1 93 ? -23.165 5.924 44.218 1.00 92.38 93 GLU A CA 1
ATOM 677 C C . GLU A 1 93 ? -21.901 5.598 43.418 1.00 92.38 93 GLU A C 1
ATOM 679 O O . GLU A 1 93 ? -21.997 5.092 42.302 1.00 92.38 93 GLU A O 1
ATOM 684 N N . LEU A 1 94 ? -20.723 5.793 44.023 1.00 91.75 94 LEU A N 1
ATOM 685 C CA . LEU A 1 94 ? -19.440 5.431 43.419 1.00 91.75 94 LEU A CA 1
ATOM 686 C C . LEU A 1 94 ? -19.313 3.926 43.152 1.00 91.75 94 LEU A C 1
ATOM 688 O O . LEU A 1 94 ? -18.723 3.532 42.146 1.00 91.75 94 LEU A O 1
ATOM 692 N N . GLN A 1 95 ? -19.841 3.069 44.029 1.00 95.19 95 GLN A N 1
ATOM 693 C CA . GLN A 1 95 ? -19.833 1.618 43.813 1.00 95.19 95 GLN A CA 1
ATOM 694 C C . GLN A 1 95 ? -20.737 1.220 42.643 1.00 95.19 95 GLN A C 1
ATOM 696 O O . GLN A 1 95 ? -20.271 0.547 41.725 1.00 95.19 95 GLN A O 1
ATOM 701 N N . CYS A 1 96 ? -21.983 1.703 42.619 1.00 93.88 96 CYS A N 1
ATOM 702 C CA . CYS A 1 96 ? -22.898 1.443 41.505 1.00 93.88 96 CYS A CA 1
ATOM 703 C C . CYS A 1 96 ? -22.354 1.975 40.170 1.00 93.88 96 CYS A C 1
ATOM 705 O O . CYS A 1 96 ? -22.515 1.346 39.124 1.00 93.88 96 CYS A O 1
ATOM 707 N N . GLU A 1 97 ? -21.694 3.131 40.184 1.00 92.25 97 GLU A N 1
ATOM 708 C CA . GLU A 1 97 ? -21.065 3.689 38.994 1.00 92.25 97 GLU A CA 1
ATOM 709 C C . GLU A 1 97 ? -19.873 2.859 38.516 1.00 92.25 97 GLU A C 1
ATOM 711 O O . GLU A 1 97 ? -19.761 2.608 37.316 1.00 92.25 97 GLU A O 1
ATOM 716 N N . ASN A 1 98 ? -19.029 2.373 39.430 1.00 93.25 98 ASN A N 1
ATOM 717 C CA . ASN A 1 98 ? -17.941 1.462 39.078 1.00 93.25 98 ASN A CA 1
ATOM 718 C C . ASN A 1 98 ? -18.464 0.170 38.446 1.00 93.25 98 ASN A C 1
ATOM 720 O O . ASN A 1 98 ? -17.948 -0.244 37.412 1.00 93.25 98 ASN A O 1
ATOM 724 N N . GLU A 1 99 ? -19.505 -0.443 39.011 1.00 95.81 99 GLU A N 1
ATOM 725 C CA . GLU A 1 99 ? -20.132 -1.636 38.426 1.00 95.81 99 GLU A CA 1
ATOM 726 C C . GLU A 1 99 ? -20.636 -1.360 37.002 1.00 95.81 99 GLU A C 1
ATOM 728 O O . GLU A 1 99 ? -20.362 -2.126 36.075 1.00 95.81 99 GLU A O 1
ATOM 733 N N . ARG A 1 100 ? -21.302 -0.218 36.794 1.00 94.56 100 ARG A N 1
ATOM 734 C CA . ARG A 1 100 ? -21.769 0.212 35.470 1.00 94.56 100 ARG A CA 1
ATOM 735 C C . ARG A 1 100 ? -20.607 0.433 34.494 1.00 94.56 100 ARG A C 1
ATOM 737 O O . ARG A 1 100 ? -20.679 -0.014 33.350 1.00 94.56 100 ARG A O 1
ATOM 744 N N . LEU A 1 101 ? -19.538 1.099 34.930 1.00 94.12 101 LEU A N 1
ATOM 745 C CA . LEU A 1 101 ? -18.333 1.319 34.126 1.00 94.12 101 LEU A CA 1
ATOM 746 C C . LEU A 1 101 ? -17.660 -0.002 33.743 1.00 94.12 101 LEU A C 1
ATOM 748 O O . LEU A 1 101 ? -17.265 -0.157 32.590 1.00 94.12 101 LEU A O 1
ATOM 752 N N . HIS A 1 102 ? -17.583 -0.965 34.664 1.00 95.50 102 HIS A N 1
ATOM 753 C CA . HIS A 1 102 ? -17.042 -2.297 34.393 1.00 95.50 102 HIS A CA 1
ATOM 754 C C . HIS A 1 102 ? -17.817 -3.011 33.282 1.00 95.50 102 HIS A C 1
ATOM 756 O O . HIS A 1 102 ? -17.205 -3.473 32.320 1.00 95.50 102 HIS A O 1
ATOM 762 N N . VAL A 1 103 ? -19.153 -3.020 33.348 1.00 95.81 103 VAL A N 1
ATOM 763 C CA . VAL A 1 103 ? -19.998 -3.633 32.308 1.00 95.81 103 VAL A CA 1
ATOM 764 C C . VAL A 1 103 ? -19.776 -2.975 30.942 1.00 95.81 103 VAL A C 1
ATOM 766 O O . VAL A 1 103 ? -19.631 -3.667 29.934 1.00 95.81 103 VAL A O 1
ATOM 769 N N . HIS A 1 104 ? -19.712 -1.643 30.878 1.00 94.94 104 HIS A N 1
ATOM 770 C CA . HIS A 1 104 ? -19.467 -0.951 29.608 1.00 94.94 104 HIS A CA 1
ATOM 771 C C . HIS A 1 104 ? -18.041 -1.141 29.083 1.00 94.94 104 HIS A C 1
ATOM 773 O O . HIS A 1 104 ? -17.842 -1.192 27.868 1.00 94.94 104 HIS A O 1
ATOM 779 N N . LEU A 1 105 ? -17.055 -1.286 29.968 1.00 95.62 105 LEU A N 1
ATOM 780 C CA . LEU A 1 105 ? -15.677 -1.583 29.588 1.00 95.62 105 LEU A CA 1
ATOM 781 C C . LEU A 1 105 ? -15.555 -2.997 29.008 1.00 95.62 105 LEU A C 1
ATOM 783 O O . LEU A 1 105 ? -14.891 -3.179 27.987 1.00 95.62 105 LEU A O 1
ATOM 787 N N . GLU A 1 106 ? -16.239 -3.981 29.594 1.00 95.50 106 GLU A N 1
ATOM 788 C CA . GLU A 1 106 ? -16.340 -5.334 29.032 1.00 95.50 106 GLU A CA 1
ATOM 789 C C . GLU A 1 106 ? -17.030 -5.332 27.660 1.00 95.50 106 GLU A C 1
ATOM 791 O O . GLU A 1 106 ? -16.561 -5.971 26.722 1.00 95.50 106 GLU A O 1
ATOM 796 N N . GLN A 1 107 ? -18.102 -4.557 27.486 1.00 95.19 107 GLN A N 1
ATOM 797 C CA . GLN A 1 107 ? -18.749 -4.408 26.177 1.00 95.19 107 GLN A CA 1
ATOM 798 C C . GLN A 1 107 ? -17.811 -3.780 25.136 1.00 95.19 107 GLN A C 1
ATOM 800 O O . GLN A 1 107 ? -17.721 -4.260 24.003 1.00 95.19 107 GLN A O 1
ATOM 805 N N . ALA A 1 108 ? -17.095 -2.718 25.514 1.00 95.94 108 ALA A N 1
ATOM 806 C CA . ALA A 1 108 ? -16.140 -2.052 24.637 1.00 95.94 108 ALA A CA 1
ATOM 807 C C . ALA A 1 108 ? -14.984 -2.984 24.239 1.00 95.94 108 ALA A C 1
ATOM 809 O O . ALA A 1 108 ? -14.568 -2.975 23.080 1.00 95.94 108 ALA A O 1
ATOM 810 N N . SER A 1 109 ? -14.496 -3.824 25.159 1.00 96.00 109 SER A N 1
ATOM 811 C CA . SER A 1 109 ? -13.424 -4.781 24.864 1.00 96.00 109 SER A CA 1
ATOM 812 C C . SER A 1 109 ? -13.869 -5.847 23.857 1.00 96.00 109 SER A C 1
ATOM 814 O O . SER A 1 109 ? -13.138 -6.124 22.906 1.00 96.00 109 SER A O 1
ATOM 816 N N . VAL A 1 110 ? -15.097 -6.366 23.982 1.00 95.19 110 VAL A N 1
ATOM 817 C CA . VAL A 1 110 ? -15.687 -7.308 23.014 1.00 95.19 110 VAL A CA 1
ATOM 818 C C . VAL A 1 110 ? -15.824 -6.673 21.628 1.00 95.19 110 VAL A C 1
ATOM 820 O O . VAL A 1 110 ? -15.507 -7.313 20.623 1.00 95.19 110 VAL A O 1
ATOM 823 N N . ILE A 1 111 ? -16.262 -5.411 21.553 1.00 94.69 111 ILE A N 1
ATOM 824 C CA . ILE A 1 111 ? -16.369 -4.687 20.278 1.00 94.69 111 ILE A CA 1
ATOM 825 C C . ILE A 1 111 ? -14.994 -4.495 19.639 1.00 94.69 111 ILE A C 1
ATOM 827 O O . ILE A 1 111 ? -14.842 -4.786 18.452 1.00 94.69 111 ILE A O 1
ATOM 831 N N . ASN A 1 112 ? -13.999 -4.046 20.406 1.00 95.12 112 ASN A N 1
ATOM 832 C CA . ASN A 1 112 ? -12.641 -3.851 19.901 1.00 95.12 112 ASN A CA 1
ATOM 833 C C . ASN A 1 112 ? -12.056 -5.165 19.379 1.00 95.12 112 ASN A C 1
ATOM 835 O O . ASN A 1 112 ? -11.548 -5.207 18.263 1.00 95.12 112 ASN A O 1
ATOM 839 N N . TRP A 1 113 ? -12.220 -6.260 20.121 1.00 95.94 113 TRP A N 1
ATOM 840 C CA . TRP A 1 113 ? -11.762 -7.579 19.690 1.00 95.94 113 TRP A CA 1
ATOM 841 C C . TRP A 1 113 ? -12.430 -8.038 18.381 1.00 95.94 113 TRP A C 1
ATOM 843 O O . TRP A 1 113 ? -11.769 -8.550 17.470 1.00 95.94 113 TRP A O 1
ATOM 853 N N . ALA A 1 114 ? -13.742 -7.814 18.241 1.00 93.25 114 ALA A N 1
ATOM 854 C CA . ALA A 1 114 ? -14.466 -8.123 17.011 1.00 93.25 114 ALA A CA 1
ATOM 855 C C . ALA A 1 114 ? -13.983 -7.263 15.828 1.00 93.25 114 ALA A C 1
ATOM 857 O O . ALA A 1 114 ? -13.848 -7.765 14.709 1.00 93.25 114 ALA A O 1
ATOM 858 N N . GLN A 1 115 ? -13.692 -5.982 16.067 1.00 93.94 115 GLN A N 1
ATOM 859 C CA . GLN A 1 115 ? -13.129 -5.071 15.068 1.00 93.94 115 GLN A CA 1
ATOM 860 C C . GLN A 1 115 ? -11.731 -5.502 14.628 1.00 93.94 115 GLN A C 1
ATOM 862 O O . GLN A 1 115 ? -11.480 -5.601 13.427 1.00 93.94 115 GLN A O 1
ATOM 867 N N . GLU A 1 116 ? -10.847 -5.805 15.576 1.00 95.62 116 GLU A N 1
ATOM 868 C CA . GLU A 1 116 ? -9.489 -6.286 15.311 1.00 95.62 116 GLU A CA 1
ATOM 869 C C . GLU A 1 116 ? -9.509 -7.564 14.474 1.00 95.62 116 GLU A C 1
ATOM 871 O O . GLU A 1 116 ? -8.828 -7.636 13.454 1.00 95.62 116 GLU A O 1
ATOM 876 N N . SER A 1 117 ? -10.379 -8.517 14.817 1.00 91.81 117 SER A N 1
ATOM 877 C CA . SER A 1 117 ? -10.546 -9.764 14.059 1.00 91.81 117 SER A CA 1
ATOM 878 C C . SER A 1 117 ? -10.990 -9.520 12.606 1.00 91.81 117 SER A C 1
ATOM 880 O O . SER A 1 117 ? -10.551 -10.209 11.679 1.00 91.81 117 SER A O 1
ATOM 882 N N . ILE A 1 118 ? -11.862 -8.532 12.371 1.00 90.62 118 ILE A N 1
ATOM 883 C CA . ILE A 1 118 ? -12.302 -8.151 11.018 1.00 90.62 118 ILE A CA 1
ATOM 884 C C . ILE A 1 118 ? -11.163 -7.480 10.243 1.00 90.62 118 ILE A C 1
ATOM 886 O O . ILE A 1 118 ? -10.942 -7.813 9.075 1.00 90.62 118 ILE A O 1
ATOM 890 N N . ILE A 1 119 ? -10.435 -6.561 10.881 1.00 91.12 119 ILE A N 1
ATOM 891 C CA . ILE A 1 119 ? -9.287 -5.865 10.286 1.00 91.12 119 ILE A CA 1
ATOM 892 C C . ILE A 1 119 ? -8.191 -6.868 9.917 1.00 91.12 119 ILE A C 1
ATOM 894 O O . ILE A 1 119 ? -7.674 -6.829 8.801 1.00 91.12 119 ILE A O 1
ATOM 898 N N . GLU A 1 120 ? -7.877 -7.807 10.809 1.00 94.25 120 GLU A N 1
ATOM 899 C CA . GLU A 1 120 ? -6.909 -8.873 10.561 1.00 94.25 120 GLU A CA 1
ATOM 900 C C . GLU A 1 120 ? -7.320 -9.728 9.355 1.00 94.25 120 GLU A C 1
ATOM 902 O O . GLU A 1 120 ? -6.523 -9.932 8.436 1.00 94.25 120 GLU A O 1
ATOM 907 N N . GLY A 1 121 ? -8.586 -10.153 9.289 1.00 90.00 121 GLY A N 1
ATOM 908 C CA . GLY A 1 121 ? -9.113 -10.890 8.138 1.00 90.00 121 GLY A CA 1
ATOM 909 C C . GLY A 1 121 ? -9.025 -10.103 6.823 1.00 90.00 121 GLY A C 1
ATOM 910 O O . GLY A 1 121 ? -8.680 -10.664 5.774 1.00 90.00 121 GLY A O 1
ATOM 911 N N . ALA A 1 122 ? -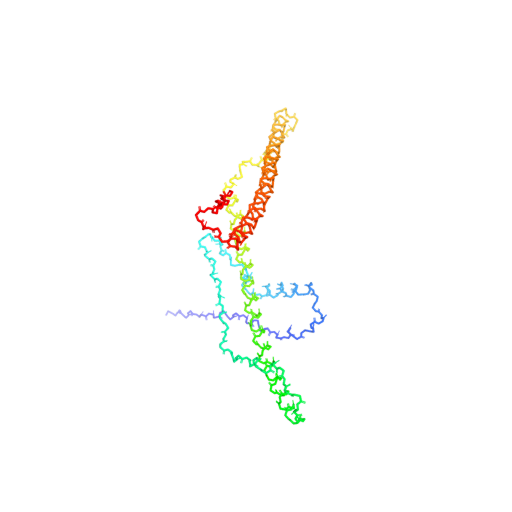9.284 -8.793 6.865 1.00 89.12 122 ALA A N 1
ATOM 912 C CA . ALA A 1 122 ? -9.147 -7.913 5.707 1.00 89.12 122 ALA A CA 1
ATOM 913 C C . ALA A 1 122 ? -7.681 -7.786 5.257 1.00 89.12 122 ALA A C 1
ATOM 915 O O . ALA A 1 122 ? -7.388 -7.922 4.066 1.00 89.12 122 ALA A O 1
ATOM 916 N N . HIS A 1 123 ? -6.748 -7.603 6.194 1.00 91.94 123 HIS A N 1
ATOM 917 C CA . HIS A 1 123 ? -5.314 -7.546 5.909 1.00 91.94 123 HIS A CA 1
ATOM 918 C C . HIS A 1 123 ? -4.784 -8.863 5.335 1.00 91.94 123 HIS A C 1
ATOM 920 O O . HIS A 1 123 ? -4.084 -8.849 4.320 1.00 91.94 123 HIS A O 1
ATOM 926 N N . ALA A 1 124 ? -5.157 -10.004 5.920 1.00 89.38 124 ALA A N 1
ATOM 927 C CA . ALA A 1 124 ? -4.785 -11.320 5.408 1.00 89.38 124 ALA A CA 1
ATOM 928 C C . ALA A 1 124 ? -5.263 -11.508 3.959 1.00 89.38 124 ALA A C 1
ATOM 930 O O . ALA A 1 124 ? -4.502 -11.955 3.096 1.00 89.38 124 ALA A O 1
ATOM 931 N N . THR A 1 125 ? -6.496 -11.083 3.663 1.00 88.06 125 THR A N 1
ATOM 932 C CA . THR A 1 125 ? -7.042 -11.113 2.301 1.00 88.06 125 THR A CA 1
ATOM 933 C C . THR A 1 125 ? -6.214 -10.244 1.355 1.00 88.06 125 THR A C 1
ATOM 935 O O . THR A 1 125 ? -5.815 -10.717 0.293 1.00 88.06 125 THR A O 1
ATOM 938 N N . LEU A 1 126 ? -5.877 -9.011 1.743 1.00 91.31 126 LEU A N 1
ATOM 939 C CA . LEU A 1 126 ? -5.060 -8.102 0.931 1.00 91.31 126 LEU A CA 1
ATOM 940 C C . LEU A 1 126 ? -3.679 -8.691 0.608 1.00 91.31 126 LEU A C 1
ATOM 942 O O . LEU A 1 126 ? -3.227 -8.616 -0.537 1.00 91.31 126 LEU A O 1
ATOM 946 N N . VAL A 1 127 ? -3.023 -9.327 1.582 1.00 90.81 127 VAL A N 1
ATOM 947 C CA . VAL A 1 127 ? -1.733 -10.005 1.370 1.00 90.81 127 VAL A CA 1
ATOM 948 C C . VAL A 1 127 ? -1.871 -11.134 0.347 1.00 90.81 127 VAL A C 1
ATOM 950 O O . VAL A 1 127 ? -1.064 -11.219 -0.579 1.00 90.81 127 VAL A O 1
ATOM 953 N N . ILE A 1 128 ? -2.913 -11.965 0.454 1.00 87.88 128 ILE A N 1
ATOM 954 C CA . ILE A 1 128 ? -3.180 -13.052 -0.504 1.00 87.88 128 ILE A CA 1
ATOM 955 C C . ILE A 1 128 ? -3.409 -12.496 -1.915 1.00 87.88 128 ILE A C 1
ATOM 957 O O . ILE A 1 128 ? -2.845 -13.014 -2.882 1.00 87.88 128 ILE A O 1
ATOM 961 N N . GLN A 1 129 ? -4.193 -11.422 -2.044 1.00 87.69 129 GLN A N 1
ATOM 962 C CA . GLN A 1 129 ? -4.438 -10.767 -3.331 1.00 87.69 129 GLN A CA 1
ATOM 963 C C . GLN A 1 129 ? -3.139 -10.222 -3.938 1.00 87.69 129 GLN A C 1
ATOM 965 O O . GLN A 1 129 ? -2.872 -10.440 -5.120 1.00 87.69 129 GLN A O 1
ATOM 970 N N . ASN A 1 130 ? -2.292 -9.583 -3.129 1.00 90.25 130 ASN A N 1
ATOM 971 C CA . ASN A 1 130 ? -0.999 -9.077 -3.577 1.00 90.25 130 ASN A CA 1
ATOM 972 C C . ASN A 1 130 ? -0.071 -10.213 -4.046 1.00 90.25 130 ASN A C 1
ATOM 974 O O . ASN A 1 130 ? 0.505 -10.142 -5.131 1.00 90.25 130 ASN A O 1
ATOM 978 N N . LEU A 1 131 ? 0.017 -11.313 -3.291 1.00 88.75 131 LEU A N 1
ATOM 979 C CA . LEU A 1 131 ? 0.789 -12.494 -3.694 1.00 88.75 131 LEU A CA 1
ATOM 980 C C . LEU A 1 131 ? 0.284 -13.088 -5.017 1.00 88.75 131 LEU A C 1
ATOM 982 O O . LEU A 1 131 ? 1.084 -13.471 -5.875 1.00 88.75 131 LEU A O 1
ATOM 986 N N . HIS A 1 132 ? -1.036 -13.129 -5.212 1.00 85.38 132 HIS A N 1
ATOM 987 C CA . HIS A 1 132 ? -1.632 -13.573 -6.468 1.00 85.38 132 HIS A CA 1
ATOM 988 C C . HIS A 1 132 ? -1.250 -12.657 -7.641 1.00 85.38 132 HIS A C 1
ATOM 990 O O . HIS A 1 132 ? -0.836 -13.146 -8.695 1.00 85.38 132 HIS A O 1
ATOM 996 N N . LEU A 1 133 ? -1.314 -11.336 -7.449 1.00 88.31 133 LEU A N 1
ATOM 997 C CA . LEU A 1 133 ? -0.903 -10.351 -8.453 1.00 88.31 133 LEU A CA 1
ATOM 998 C C . LEU A 1 133 ? 0.584 -10.464 -8.798 1.00 88.31 133 LEU A C 1
ATOM 1000 O O . LEU A 1 133 ? 0.934 -10.471 -9.976 1.00 88.31 133 LEU A O 1
ATOM 1004 N N . LEU A 1 134 ? 1.463 -10.623 -7.806 1.00 88.81 134 LEU A N 1
ATOM 1005 C CA . LEU A 1 134 ? 2.896 -10.833 -8.035 1.00 88.81 134 LEU A CA 1
ATOM 1006 C C . LEU A 1 134 ? 3.159 -12.084 -8.880 1.00 88.81 134 LEU A C 1
ATOM 1008 O O . LEU A 1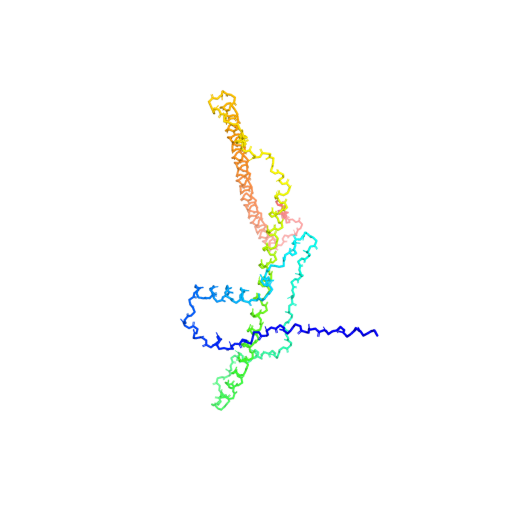 134 ? 3.964 -12.049 -9.813 1.00 88.81 134 LEU A O 1
ATOM 1012 N N . LYS A 1 135 ? 2.448 -13.181 -8.598 1.00 87.81 135 LYS A N 1
ATOM 1013 C CA . LYS A 1 135 ? 2.554 -14.423 -9.373 1.00 87.81 135 LYS A CA 1
ATOM 1014 C C . LYS A 1 135 ? 2.076 -14.238 -10.815 1.00 87.81 135 LYS A C 1
ATOM 1016 O O . LYS A 1 135 ? 2.761 -14.689 -11.734 1.00 87.81 135 LYS A O 1
ATOM 1021 N N . LEU A 1 136 ? 0.941 -13.566 -11.021 1.00 85.81 136 LEU A N 1
ATOM 1022 C CA . LEU A 1 136 ? 0.427 -13.251 -12.356 1.00 85.81 136 LEU A CA 1
ATOM 1023 C C . LEU A 1 136 ? 1.385 -12.347 -13.133 1.00 85.81 136 LEU A C 1
ATOM 1025 O O . LEU A 1 136 ? 1.699 -12.655 -14.278 1.00 85.81 136 LEU A O 1
ATOM 1029 N N . ASN A 1 137 ? 1.903 -11.291 -12.506 1.00 88.12 137 ASN A N 1
ATOM 1030 C CA . ASN A 1 137 ? 2.864 -10.380 -13.125 1.00 88.12 137 ASN A CA 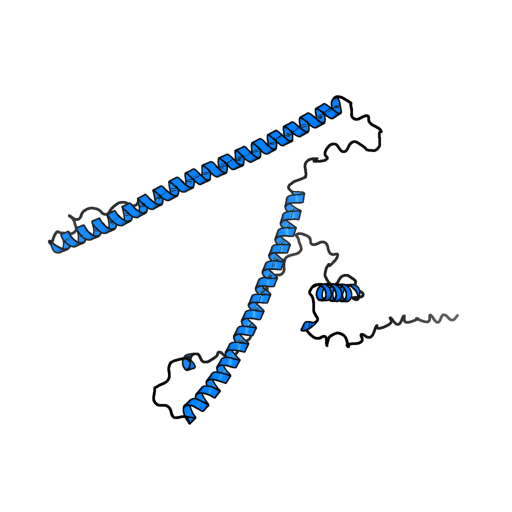1
ATOM 1031 C C . ASN A 1 137 ? 4.162 -11.097 -13.504 1.00 88.12 137 ASN A C 1
ATOM 1033 O O . ASN A 1 137 ? 4.685 -10.885 -14.593 1.00 88.12 137 ASN A O 1
ATOM 1037 N N . SER A 1 138 ? 4.662 -11.992 -12.648 1.00 85.56 138 SER A N 1
ATOM 1038 C CA . SER A 1 138 ? 5.828 -12.825 -12.962 1.00 85.56 138 SER A CA 1
ATOM 1039 C C . SER A 1 138 ? 5.567 -13.736 -14.167 1.00 85.56 138 SER A C 1
ATOM 1041 O O . SER A 1 138 ? 6.381 -13.800 -15.089 1.00 85.56 138 SER A O 1
ATOM 1043 N N . ALA A 1 139 ? 4.402 -14.390 -14.211 1.00 84.06 139 ALA A N 1
ATOM 1044 C CA . ALA A 1 139 ? 4.014 -15.240 -15.333 1.00 84.06 139 ALA A CA 1
ATOM 1045 C C . ALA A 1 139 ? 3.814 -14.444 -16.634 1.00 84.06 139 ALA A C 1
ATOM 1047 O O . ALA A 1 139 ? 4.218 -14.909 -17.699 1.00 84.06 139 ALA A O 1
ATOM 1048 N N . LEU A 1 140 ? 3.220 -13.250 -16.551 1.00 83.56 140 LEU A N 1
ATOM 1049 C CA . LEU A 1 140 ? 3.007 -12.357 -17.687 1.00 83.56 140 LEU A CA 1
ATOM 1050 C C . LEU A 1 140 ? 4.344 -11.857 -18.222 1.00 83.56 140 LEU A C 1
ATOM 1052 O O . LEU A 1 140 ? 4.626 -12.054 -19.398 1.00 83.56 140 LEU A O 1
ATOM 1056 N N . HIS A 1 141 ? 5.214 -11.321 -17.366 1.00 80.69 141 HIS A N 1
ATOM 1057 C CA . HIS A 1 141 ? 6.544 -10.886 -17.782 1.00 80.69 141 HIS A CA 1
ATOM 1058 C C . HIS A 1 141 ? 7.403 -12.028 -18.316 1.00 80.69 141 HIS A C 1
ATOM 1060 O O . HIS A 1 141 ? 8.190 -11.799 -19.226 1.00 80.69 141 HIS A O 1
ATOM 1066 N N . GLY A 1 142 ? 7.264 -13.244 -17.785 1.00 79.06 142 GLY A N 1
ATOM 1067 C CA . GLY A 1 142 ? 7.948 -14.421 -18.317 1.00 79.06 142 GLY A CA 1
ATOM 1068 C C . GLY A 1 142 ? 7.488 -14.819 -19.723 1.00 79.06 142 GLY A C 1
ATOM 1069 O O . GLY A 1 142 ? 8.252 -15.460 -20.436 1.00 79.06 142 GLY A O 1
ATOM 1070 N N . LYS A 1 143 ? 6.263 -14.451 -20.121 1.00 75.00 143 LYS A N 1
ATOM 1071 C CA . LYS A 1 143 ? 5.732 -14.677 -21.473 1.00 75.00 143 LYS A CA 1
ATOM 1072 C C . LYS A 1 143 ? 5.950 -13.496 -22.417 1.00 75.00 143 LYS A C 1
ATOM 1074 O O . LYS A 1 143 ? 6.217 -13.716 -23.586 1.00 75.00 143 LYS A O 1
ATOM 1079 N N . GLU A 1 144 ? 5.806 -12.270 -21.921 1.00 72.44 144 GLU A N 1
ATOM 1080 C CA . GLU A 1 144 ? 5.967 -11.033 -22.695 1.00 72.44 144 GLU A CA 1
ATOM 1081 C C . GLU A 1 144 ? 7.435 -10.776 -23.023 1.00 72.44 144 GLU A C 1
ATOM 1083 O O . GLU A 1 144 ? 7.789 -10.457 -24.155 1.00 72.44 144 GLU A O 1
ATOM 1088 N N . LYS A 1 145 ? 8.314 -10.986 -22.041 1.00 67.81 145 LYS A N 1
ATOM 1089 C CA . LYS A 1 145 ? 9.729 -11.168 -22.319 1.00 67.81 145 LYS A CA 1
ATOM 1090 C C . LYS A 1 145 ? 9.873 -12.608 -22.768 1.00 67.81 145 LYS A C 1
ATOM 1092 O O . LYS A 1 145 ? 10.315 -13.446 -21.981 1.00 67.81 145 LYS A O 1
ATOM 1097 N N . GLU A 1 146 ? 9.497 -12.901 -24.016 1.00 58.44 146 GLU A N 1
ATOM 1098 C CA . GLU A 1 146 ? 10.121 -14.020 -24.712 1.00 58.44 146 GLU A CA 1
ATOM 1099 C C . GLU A 1 146 ? 11.602 -13.903 -24.383 1.00 58.44 146 GLU A C 1
ATOM 1101 O O . GLU A 1 146 ? 12.242 -12.884 -24.668 1.00 58.44 146 GLU A O 1
ATOM 1106 N N . ARG A 1 147 ? 12.122 -14.874 -23.626 1.00 58.56 147 ARG A N 1
ATOM 1107 C CA . ARG A 1 147 ? 13.553 -14.949 -23.402 1.00 58.56 147 ARG A CA 1
ATOM 1108 C C . ARG A 1 147 ? 14.107 -15.195 -24.795 1.00 58.56 147 ARG A C 1
ATOM 1110 O O . ARG A 1 147 ? 14.162 -16.344 -25.220 1.00 58.56 147 ARG A O 1
ATOM 1117 N N . GLY A 1 148 ? 14.475 -14.121 -25.502 1.00 58.62 148 GLY A N 1
ATOM 1118 C CA . GLY A 1 148 ? 15.304 -14.213 -26.696 1.00 58.62 148 GLY A CA 1
ATOM 1119 C C . GLY A 1 148 ? 16.439 -15.171 -26.353 1.00 58.62 148 GLY A C 1
ATOM 1120 O O . GLY A 1 148 ? 16.831 -15.168 -25.183 1.00 58.62 148 GLY A O 1
ATOM 1121 N N . PRO A 1 149 ? 16.866 -16.043 -27.280 1.00 56.50 149 PRO A N 1
ATOM 1122 C CA . PRO A 1 149 ? 17.622 -17.258 -26.990 1.00 56.50 149 PRO A CA 1
ATOM 1123 C C . PRO A 1 149 ? 18.880 -16.956 -26.165 1.00 56.50 149 PRO A C 1
ATOM 1125 O O . PRO A 1 149 ? 19.985 -16.839 -26.671 1.00 56.50 149 PRO A O 1
ATOM 1128 N N . ASN A 1 150 ? 18.697 -16.876 -24.848 1.00 49.62 150 ASN A N 1
ATOM 1129 C CA . ASN A 1 150 ? 19.714 -16.809 -23.812 1.00 49.62 150 ASN A CA 1
ATOM 1130 C C . ASN A 1 150 ? 20.131 -18.240 -23.480 1.00 49.62 150 ASN A C 1
ATOM 1132 O O . ASN A 1 150 ? 20.497 -18.560 -22.351 1.00 49.62 150 ASN A O 1
ATOM 1136 N N . HIS A 1 151 ? 20.052 -19.127 -24.468 1.00 55.09 151 HIS A N 1
ATOM 1137 C CA . HIS A 1 151 ? 20.951 -20.249 -24.518 1.00 55.09 151 HIS A CA 1
ATOM 1138 C C . HIS A 1 151 ? 22.314 -19.597 -24.754 1.00 55.09 151 HIS A C 1
ATOM 1140 O O . HIS A 1 151 ? 22.693 -19.305 -25.885 1.00 55.09 151 HIS A O 1
ATOM 1146 N N . THR A 1 152 ? 23.037 -19.294 -23.670 1.00 53.97 152 THR A N 1
ATOM 1147 C CA . THR A 1 152 ? 24.500 -19.395 -23.681 1.00 53.97 152 THR A CA 1
ATOM 1148 C C . THR A 1 152 ? 24.782 -20.614 -24.529 1.00 53.97 152 THR A C 1
ATOM 1150 O O . THR A 1 152 ? 24.268 -21.656 -24.126 1.00 53.97 152 THR A O 1
ATOM 1153 N N . LEU A 1 153 ? 25.396 -20.441 -25.711 1.00 55.62 153 LEU A N 1
ATOM 1154 C CA . LEU A 1 153 ? 25.630 -21.490 -26.711 1.00 55.62 153 LEU A CA 1
ATOM 1155 C C . LEU A 1 153 ? 25.665 -22.840 -26.003 1.00 55.62 153 LEU A C 1
ATOM 1157 O O . LEU A 1 153 ? 26.654 -23.161 -25.341 1.00 55.62 153 LEU A O 1
ATOM 1161 N N . VAL A 1 154 ? 24.531 -23.554 -26.009 1.00 53.03 154 VAL A N 1
ATOM 1162 C CA . VAL A 1 154 ? 24.491 -24.893 -25.440 1.00 53.03 154 VAL A CA 1
ATOM 1163 C C . VAL A 1 154 ? 25.239 -25.659 -26.493 1.00 53.03 154 VAL A C 1
ATOM 1165 O O . VAL A 1 154 ? 24.699 -25.969 -27.549 1.00 53.03 154 VAL A O 1
ATOM 1168 N N . ILE A 1 155 ? 26.537 -25.798 -26.261 1.00 55.59 155 ILE A N 1
ATOM 1169 C CA . ILE A 1 155 ? 27.379 -26.672 -27.040 1.00 55.59 155 ILE A CA 1
ATOM 1170 C C . ILE A 1 155 ? 26.652 -28.005 -26.999 1.00 55.59 155 ILE A C 1
ATOM 1172 O O . ILE A 1 155 ? 26.427 -28.546 -25.913 1.00 55.59 155 ILE A O 1
ATOM 1176 N N . ASP A 1 156 ? 26.212 -28.475 -28.160 1.00 52.97 156 ASP A N 1
ATOM 1177 C CA . ASP A 1 156 ? 25.583 -29.775 -28.286 1.00 52.97 156 ASP A CA 1
ATOM 1178 C C . ASP A 1 156 ? 26.519 -30.809 -27.648 1.00 52.97 156 ASP A C 1
ATOM 1180 O O . ASP A 1 156 ? 27.550 -31.178 -28.208 1.00 52.97 156 ASP A O 1
ATOM 1184 N N . LEU A 1 157 ? 26.152 -31.287 -26.456 1.00 54.72 157 LEU A N 1
ATOM 1185 C CA . LEU A 1 157 ? 26.883 -32.291 -25.670 1.00 54.72 157 LEU A CA 1
ATOM 1186 C C . LEU A 1 157 ? 27.036 -33.634 -26.413 1.00 54.72 157 LEU A C 1
ATOM 1188 O O . LEU A 1 157 ? 27.655 -34.561 -25.900 1.00 54.72 157 LEU A O 1
ATOM 1192 N N . SER A 1 158 ? 26.464 -33.754 -27.615 1.00 50.88 158 SER A N 1
ATOM 1193 C CA . SER A 1 158 ? 26.496 -34.947 -28.457 1.00 50.88 158 SER A CA 1
ATOM 1194 C C . SER A 1 158 ? 27.759 -35.072 -29.314 1.00 50.88 158 SER A C 1
ATOM 1196 O O . SER A 1 158 ? 27.962 -36.118 -29.930 1.00 50.88 158 SER A O 1
ATOM 1198 N N . LYS A 1 159 ? 28.629 -34.053 -29.359 1.00 56.47 159 LYS A N 1
ATOM 1199 C CA . LYS A 1 159 ? 29.904 -34.121 -30.084 1.00 56.47 159 LYS A CA 1
ATOM 1200 C C . LYS A 1 159 ? 31.039 -33.690 -29.165 1.00 56.47 159 LYS A C 1
ATOM 1202 O O . LYS A 1 159 ? 30.999 -32.606 -28.596 1.00 56.47 159 LYS A O 1
ATOM 1207 N N . SER A 1 160 ? 32.071 -34.525 -29.044 1.00 53.22 160 SER A N 1
ATOM 1208 C CA . SER A 1 160 ? 33.343 -34.191 -28.396 1.00 53.22 160 SER A CA 1
ATOM 1209 C C . SER A 1 160 ? 34.056 -33.098 -29.202 1.00 53.22 160 SER A C 1
ATOM 1211 O O . SER A 1 160 ? 34.962 -33.366 -29.992 1.00 53.22 160 SER A O 1
ATOM 1213 N N . GLN A 1 161 ? 33.574 -31.865 -29.085 1.00 59.19 161 GLN A N 1
ATOM 1214 C CA . GLN A 1 161 ? 34.114 -30.711 -29.781 1.00 59.19 161 GLN A CA 1
ATOM 1215 C C . GLN A 1 161 ? 35.267 -30.152 -28.950 1.00 59.19 161 GLN A C 1
ATOM 1217 O O . GLN A 1 161 ? 35.112 -29.807 -27.782 1.00 59.19 161 GLN A O 1
ATOM 1222 N N . VAL A 1 162 ? 36.450 -30.092 -29.552 1.00 59.50 162 VAL A N 1
ATOM 1223 C CA . VAL A 1 162 ? 37.621 -29.465 -28.942 1.00 59.50 162 VAL A CA 1
ATOM 1224 C C . VAL A 1 162 ? 37.379 -27.950 -28.910 1.00 59.50 162 VAL A C 1
ATOM 1226 O O . VAL A 1 162 ? 37.295 -27.300 -29.951 1.00 59.50 162 VAL A O 1
ATOM 1229 N N . PHE A 1 163 ? 37.236 -27.392 -27.706 1.00 59.75 163 PHE A N 1
ATOM 1230 C CA . PHE A 1 163 ? 36.832 -25.999 -27.450 1.00 59.75 163 PHE A CA 1
ATOM 1231 C C . PHE A 1 163 ? 37.854 -24.922 -27.843 1.00 59.75 163 PHE A C 1
ATOM 1233 O O . PHE A 1 163 ? 37.617 -23.739 -27.622 1.00 59.75 163 PHE A O 1
ATOM 1240 N N . SER A 1 164 ? 38.974 -25.299 -28.453 1.00 65.50 164 SER A N 1
ATOM 1241 C CA . SER A 1 164 ? 40.019 -24.376 -28.907 1.00 65.50 164 SER A CA 1
ATOM 1242 C C . SER A 1 164 ? 39.794 -23.821 -30.317 1.00 65.50 164 SER A C 1
ATOM 1244 O O . SER A 1 164 ? 40.637 -23.075 -30.811 1.00 65.50 164 SER A O 1
ATOM 1246 N N . SER A 1 165 ? 38.693 -24.166 -30.996 1.00 72.38 165 SER A N 1
ATOM 1247 C CA . SER A 1 165 ? 38.429 -23.607 -32.328 1.00 72.38 165 SER A CA 1
ATOM 1248 C C . SER A 1 165 ? 38.201 -22.090 -32.252 1.00 72.38 165 SER A C 1
ATOM 1250 O O . SER A 1 165 ? 37.443 -21.608 -31.407 1.00 72.38 165 SER A O 1
ATOM 1252 N N . ALA A 1 166 ? 38.840 -21.337 -33.151 1.00 76.31 166 ALA A N 1
ATOM 1253 C CA . ALA A 1 166 ? 38.764 -19.873 -33.197 1.00 76.31 166 ALA A CA 1
ATOM 1254 C C . ALA A 1 166 ? 37.316 -19.346 -33.241 1.00 76.31 166 ALA A C 1
ATOM 1256 O O . ALA A 1 166 ? 37.015 -18.329 -32.626 1.00 76.31 166 ALA A O 1
ATOM 1257 N N . ALA A 1 167 ? 36.404 -20.095 -33.871 1.00 70.88 167 ALA A N 1
ATOM 1258 C CA . ALA A 1 167 ? 34.984 -19.762 -33.961 1.00 70.88 167 ALA A CA 1
ATOM 1259 C C . ALA A 1 167 ? 34.260 -19.743 -32.598 1.00 70.88 167 ALA A C 1
ATOM 1261 O O . ALA A 1 167 ? 33.375 -18.918 -32.379 1.00 70.88 167 ALA A O 1
ATOM 1262 N N . VAL A 1 168 ? 34.633 -20.625 -31.659 1.00 72.56 168 VAL A N 1
ATOM 1263 C CA . VAL A 1 168 ? 34.042 -20.648 -30.305 1.00 72.56 168 VAL A CA 1
ATOM 1264 C C . VAL A 1 168 ? 34.535 -19.458 -29.488 1.00 72.56 168 VAL A C 1
ATOM 1266 O O . VAL A 1 168 ? 33.744 -18.812 -28.801 1.00 72.56 168 VAL A O 1
ATOM 1269 N N . LEU A 1 169 ? 35.829 -19.137 -29.595 1.00 77.62 169 LEU A N 1
ATOM 1270 C CA . LEU A 1 169 ? 36.405 -17.966 -28.939 1.00 77.62 169 LEU A CA 1
ATOM 1271 C C . LEU A 1 169 ? 35.760 -16.681 -29.468 1.00 77.62 169 LEU A C 1
ATOM 1273 O O . LEU A 1 169 ? 35.302 -15.868 -28.673 1.00 77.62 169 LEU A O 1
ATOM 1277 N N . GLU A 1 170 ? 35.647 -16.521 -30.787 1.00 79.12 170 GLU A N 1
ATOM 1278 C CA . GLU A 1 170 ? 35.011 -15.354 -31.413 1.00 79.12 170 GLU A CA 1
ATOM 1279 C C . GLU A 1 170 ? 33.542 -15.187 -30.984 1.00 79.12 170 GLU A C 1
ATOM 1281 O O . GLU A 1 170 ? 33.111 -14.080 -30.652 1.00 79.12 170 GLU A O 1
ATOM 1286 N N . GLY A 1 171 ? 32.791 -16.289 -30.882 1.00 75.38 171 GLY A N 1
ATOM 1287 C CA . GLY A 1 171 ? 31.427 -16.280 -30.348 1.00 75.38 171 GLY A CA 1
ATOM 1288 C C . GLY A 1 171 ? 31.341 -15.821 -28.886 1.00 75.38 171 GLY A C 1
ATOM 1289 O O . GLY A 1 171 ? 30.446 -15.045 -28.541 1.00 75.38 171 GLY A O 1
ATOM 1290 N N . LEU A 1 172 ? 32.283 -16.246 -28.035 1.00 78.00 172 LEU A N 1
ATOM 1291 C CA . LEU A 1 172 ? 32.369 -15.811 -26.634 1.00 78.00 172 LEU A CA 1
ATOM 1292 C C . LEU A 1 172 ? 32.715 -14.321 -26.521 1.00 78.00 172 LEU A C 1
ATOM 1294 O O . LEU A 1 172 ? 32.043 -13.605 -25.780 1.00 78.00 172 LEU A O 1
ATOM 1298 N N . TRP A 1 173 ? 33.685 -13.829 -27.299 1.00 80.44 173 TRP A N 1
ATOM 1299 C CA . TRP A 1 173 ? 34.029 -12.402 -27.344 1.00 80.44 173 TRP A CA 1
ATOM 1300 C C . TRP A 1 173 ? 32.843 -11.548 -27.803 1.00 80.44 173 TRP A C 1
ATOM 1302 O O . TRP A 1 173 ? 32.518 -10.547 -27.167 1.00 80.44 173 TRP A O 1
ATOM 1312 N N . ALA A 1 174 ? 32.133 -11.968 -28.854 1.00 79.88 174 ALA A N 1
ATOM 1313 C CA . ALA A 1 174 ? 30.942 -11.267 -29.328 1.00 79.88 174 ALA A CA 1
ATOM 1314 C C . ALA A 1 174 ? 29.817 -11.242 -28.274 1.00 79.88 174 ALA A C 1
ATOM 1316 O O . ALA A 1 174 ? 29.077 -10.260 -28.176 1.00 79.88 174 ALA A O 1
ATOM 1317 N N . GLN A 1 175 ? 29.681 -12.298 -27.467 1.00 76.81 175 GLN A N 1
ATOM 1318 C CA . GLN A 1 175 ? 28.718 -12.339 -26.368 1.00 76.81 175 GLN A CA 1
ATOM 1319 C C . GLN A 1 175 ? 29.122 -11.415 -25.209 1.00 76.81 175 GLN A C 1
ATOM 1321 O O . GLN A 1 175 ? 28.265 -10.718 -24.663 1.00 76.81 175 GLN A O 1
ATOM 1326 N N . GLU A 1 176 ? 30.405 -11.392 -24.849 1.00 82.00 176 GLU A N 1
ATOM 1327 C CA . GLU A 1 176 ? 30.971 -10.500 -23.831 1.00 82.00 176 GLU A CA 1
ATOM 1328 C C . GLU A 1 176 ? 30.754 -9.026 -24.214 1.00 82.00 176 GLU A C 1
ATOM 1330 O O . GLU A 1 176 ? 30.244 -8.240 -23.417 1.00 82.00 176 GLU A O 1
ATOM 1335 N N . GLU A 1 177 ? 31.046 -8.660 -25.465 1.00 84.12 177 GLU A N 1
ATOM 1336 C CA . GLU A 1 177 ? 30.860 -7.294 -25.965 1.00 84.12 177 GLU A CA 1
ATOM 1337 C C . GLU A 1 177 ? 29.384 -6.883 -26.010 1.00 84.12 177 GLU A C 1
ATOM 1339 O O . GLU A 1 177 ? 29.042 -5.761 -25.631 1.00 84.12 177 GLU A O 1
ATOM 1344 N N . ARG A 1 178 ? 28.469 -7.798 -26.366 1.00 81.62 178 ARG A N 1
ATOM 1345 C CA . ARG A 1 178 ? 27.021 -7.537 -26.258 1.00 81.62 178 ARG A CA 1
ATOM 1346 C C . ARG A 1 178 ? 26.595 -7.274 -24.815 1.00 81.62 178 ARG A C 1
ATOM 1348 O O . ARG A 1 178 ? 25.862 -6.317 -24.575 1.00 81.62 178 ARG A O 1
ATOM 1355 N N . LYS A 1 179 ? 27.073 -8.071 -23.851 1.00 82.38 179 LYS A N 1
ATOM 1356 C CA . LYS A 1 179 ? 26.776 -7.857 -22.423 1.00 82.38 179 LYS A CA 1
ATOM 1357 C C . LYS A 1 179 ? 27.301 -6.506 -21.941 1.00 82.38 179 LYS A C 1
ATOM 1359 O O . LYS A 1 179 ? 26.542 -5.752 -21.335 1.00 82.38 179 LYS A O 1
ATOM 1364 N N . LYS A 1 180 ? 28.548 -6.157 -22.276 1.00 85.75 180 LYS A N 1
ATOM 1365 C CA . LYS A 1 180 ? 29.131 -4.846 -21.948 1.00 85.75 180 LYS A CA 1
ATOM 1366 C C . LYS A 1 180 ? 28.335 -3.697 -22.564 1.00 85.75 180 LYS A C 1
ATOM 1368 O O . LYS A 1 180 ? 28.064 -2.712 -21.880 1.00 85.75 180 LYS A O 1
ATOM 1373 N N . ALA A 1 181 ? 27.915 -3.819 -23.825 1.00 87.00 181 ALA A N 1
ATOM 1374 C CA . ALA A 1 181 ? 27.105 -2.803 -24.493 1.00 87.00 181 ALA A CA 1
ATOM 1375 C C . ALA A 1 181 ? 25.726 -2.635 -23.829 1.00 87.00 181 ALA A C 1
ATOM 1377 O O . ALA A 1 181 ? 25.269 -1.509 -23.622 1.00 87.00 181 ALA A O 1
ATOM 1378 N N . GLU A 1 182 ? 25.072 -3.732 -23.439 1.00 85.75 182 GLU A N 1
ATOM 1379 C CA . GLU A 1 182 ? 23.806 -3.687 -22.701 1.00 85.75 182 GLU A CA 1
ATOM 1380 C C . GLU A 1 182 ? 23.956 -3.053 -21.314 1.00 85.75 182 GLU A C 1
ATOM 1382 O O . GLU A 1 182 ? 23.113 -2.251 -20.904 1.00 85.75 182 GLU A O 1
ATOM 1387 N N . GLU A 1 183 ? 25.015 -3.387 -20.580 1.00 86.56 183 GLU A N 1
ATOM 1388 C CA . GLU A 1 183 ? 25.315 -2.793 -19.275 1.00 86.56 183 GLU A CA 1
ATOM 1389 C C . GLU A 1 183 ? 25.627 -1.300 -19.392 1.00 86.56 183 GLU A C 1
ATOM 1391 O O . GLU A 1 183 ? 25.068 -0.496 -18.640 1.00 86.56 183 GLU A O 1
ATOM 1396 N N . ALA A 1 184 ? 26.423 -0.906 -20.390 1.00 90.06 184 ALA A N 1
ATOM 1397 C CA . ALA A 1 184 ? 26.691 0.493 -20.700 1.00 90.06 184 ALA A CA 1
ATOM 1398 C C . ALA A 1 184 ? 25.396 1.245 -21.046 1.00 90.06 184 ALA A C 1
ATOM 1400 O O . ALA A 1 184 ? 25.165 2.345 -20.541 1.00 90.06 184 ALA A O 1
ATOM 1401 N N . GLN A 1 185 ? 24.496 0.637 -21.828 1.00 90.00 185 GLN A N 1
ATOM 1402 C CA . GLN A 1 185 ? 23.204 1.240 -22.154 1.00 90.00 185 GLN A CA 1
ATOM 1403 C C . GLN A 1 185 ? 22.302 1.376 -20.916 1.00 90.00 185 GLN A C 1
ATOM 1405 O O . GLN A 1 185 ? 21.619 2.392 -20.756 1.00 90.00 185 GLN A O 1
ATOM 1410 N N . LYS A 1 186 ? 22.281 0.377 -20.024 1.00 90.69 186 LYS A N 1
ATOM 1411 C CA . LYS A 1 186 ? 21.535 0.447 -18.756 1.00 90.69 186 LYS A CA 1
ATOM 1412 C C . LYS A 1 186 ? 22.073 1.560 -17.865 1.00 90.69 186 LYS A C 1
ATOM 1414 O O . LYS A 1 186 ? 21.271 2.327 -17.333 1.00 90.69 186 LYS A O 1
ATOM 1419 N N . LYS A 1 187 ? 23.399 1.679 -17.751 1.00 89.88 187 LYS A N 1
ATOM 1420 C CA . LYS A 1 187 ? 24.058 2.744 -16.989 1.00 89.88 187 LYS A CA 1
ATOM 1421 C C . LYS A 1 187 ? 23.729 4.121 -17.569 1.00 89.88 187 LYS A C 1
ATOM 1423 O O . LYS A 1 187 ? 23.179 4.948 -16.855 1.00 89.88 187 LYS A O 1
ATOM 1428 N N . ALA A 1 188 ? 23.878 4.308 -18.881 1.00 91.62 188 ALA A N 1
ATOM 1429 C CA . ALA A 1 188 ? 23.524 5.560 -19.551 1.00 91.62 188 ALA A CA 1
ATOM 1430 C C . ALA A 1 188 ? 22.048 5.951 -19.336 1.00 91.62 188 ALA A C 1
ATOM 1432 O O . ALA A 1 188 ? 21.732 7.106 -19.055 1.00 91.62 188 ALA A O 1
ATOM 1433 N N . LYS A 1 189 ? 21.116 4.988 -19.403 1.00 91.00 189 LYS A N 1
ATOM 1434 C CA . LYS A 1 189 ? 19.694 5.239 -19.105 1.00 91.00 189 LYS A CA 1
ATOM 1435 C C . LYS A 1 189 ? 19.458 5.618 -17.640 1.00 91.00 189 LYS A C 1
ATOM 1437 O O . LYS A 1 189 ? 18.570 6.427 -17.368 1.00 91.00 189 LYS A O 1
ATOM 1442 N N . ALA A 1 190 ? 20.196 5.027 -16.701 1.00 92.12 190 ALA A N 1
ATOM 1443 C CA . ALA A 1 190 ? 20.117 5.380 -15.287 1.00 92.12 190 ALA A CA 1
ATOM 1444 C C . ALA A 1 190 ? 20.636 6.804 -15.041 1.00 92.12 190 ALA A C 1
ATOM 1446 O O . ALA A 1 190 ? 19.948 7.583 -14.383 1.00 92.12 190 ALA A O 1
ATOM 1447 N N . ASP A 1 191 ? 21.760 7.166 -15.658 1.00 90.94 191 ASP A N 1
ATOM 1448 C CA . ASP A 1 191 ? 22.371 8.493 -15.545 1.00 90.94 191 ASP A CA 1
ATOM 1449 C C . ASP A 1 191 ? 21.440 9.584 -16.102 1.00 90.94 191 ASP A C 1
ATOM 1451 O O . ASP A 1 191 ? 21.193 10.591 -15.442 1.00 90.94 191 ASP A O 1
ATOM 1455 N N . VAL A 1 192 ? 20.799 9.346 -17.255 1.00 93.44 192 VAL A N 1
ATOM 1456 C CA . VAL A 1 192 ? 19.789 10.268 -17.816 1.00 93.44 192 VAL A CA 1
ATOM 1457 C C . VAL A 1 192 ? 18.596 10.449 -16.870 1.00 93.44 192 VAL A C 1
ATOM 1459 O O . VAL A 1 192 ? 18.080 11.558 -16.711 1.00 93.44 192 VAL A O 1
ATOM 1462 N N . ARG A 1 193 ? 18.138 9.375 -16.213 1.00 91.94 193 ARG A N 1
ATOM 1463 C CA . ARG A 1 193 ? 17.046 9.462 -15.228 1.00 91.94 193 ARG A CA 1
ATOM 1464 C C . ARG A 1 193 ? 17.470 10.230 -13.979 1.00 91.94 193 ARG A C 1
ATOM 1466 O O . ARG A 1 193 ? 16.655 10.988 -13.457 1.00 91.94 193 ARG A O 1
ATOM 1473 N N . ALA A 1 194 ? 18.700 10.036 -13.506 1.00 92.06 194 ALA A N 1
ATOM 1474 C CA . ALA A 1 194 ? 19.250 10.773 -12.374 1.00 92.06 194 ALA A CA 1
ATOM 1475 C C . ALA A 1 194 ? 19.351 12.271 -12.697 1.00 92.06 194 ALA A C 1
ATOM 1477 O O . ALA A 1 194 ? 18.776 13.082 -11.975 1.00 92.06 194 ALA A O 1
ATOM 1478 N N . ALA A 1 195 ? 19.925 12.624 -13.850 1.00 93.31 195 ALA A N 1
ATOM 1479 C CA . ALA A 1 195 ? 20.018 14.007 -14.313 1.00 93.31 195 ALA A CA 1
ATOM 1480 C C . ALA A 1 195 ? 18.635 14.670 -14.438 1.00 93.31 195 ALA A C 1
ATOM 1482 O O . ALA A 1 195 ? 18.431 15.791 -13.975 1.00 93.31 195 ALA A O 1
ATOM 1483 N N . LYS A 1 196 ? 17.637 13.963 -14.990 1.00 94.25 196 LYS A N 1
ATOM 1484 C CA . LYS A 1 196 ? 16.262 14.484 -15.078 1.00 94.25 196 LYS A CA 1
ATOM 1485 C C . LYS A 1 196 ? 15.647 14.742 -13.698 1.00 94.25 196 LYS A C 1
ATOM 1487 O O . LYS A 1 196 ? 14.949 15.738 -13.528 1.00 94.25 196 LYS A O 1
ATOM 1492 N N . LYS A 1 197 ? 15.897 13.868 -12.716 1.00 93.81 197 LYS A N 1
ATOM 1493 C CA . LYS A 1 197 ? 15.436 14.076 -11.335 1.00 93.81 197 LYS A CA 1
ATOM 1494 C C . LYS A 1 197 ? 16.104 15.290 -10.699 1.00 93.81 197 LYS A C 1
ATOM 1496 O O . LYS A 1 197 ? 15.411 16.077 -10.070 1.00 93.81 197 LYS A O 1
ATOM 1501 N N . GLU A 1 198 ? 17.407 15.473 -10.888 1.00 93.38 198 GLU A N 1
ATOM 1502 C CA . GLU A 1 198 ? 18.116 16.647 -10.365 1.00 93.38 198 GLU A CA 1
ATOM 1503 C C . GLU A 1 198 ? 17.587 17.955 -10.958 1.00 93.38 198 GLU A C 1
ATOM 1505 O O . GLU A 1 198 ? 17.378 18.922 -10.227 1.00 93.38 198 GLU A O 1
ATOM 1510 N N . VAL A 1 199 ? 17.317 17.981 -12.268 1.00 94.62 199 VAL A N 1
ATOM 1511 C CA . VAL A 1 199 ? 16.695 19.140 -12.926 1.00 94.62 199 VAL A CA 1
ATOM 1512 C C . VAL A 1 199 ? 15.301 19.408 -12.357 1.00 94.62 199 VAL A C 1
ATOM 1514 O O . VAL A 1 199 ? 14.992 20.554 -12.040 1.00 94.62 199 VAL A O 1
ATOM 1517 N N . GLN A 1 200 ? 14.485 18.367 -12.160 1.00 92.50 200 GLN A N 1
ATOM 1518 C CA . GLN A 1 200 ? 13.153 18.516 -11.569 1.00 92.50 200 GLN A CA 1
ATOM 1519 C C . GLN A 1 200 ? 13.220 19.080 -10.146 1.00 92.50 200 GLN A C 1
ATOM 1521 O O . GLN A 1 200 ? 12.488 20.007 -9.829 1.00 92.50 200 GLN A O 1
ATOM 1526 N N . VAL A 1 201 ? 14.136 18.581 -9.310 1.00 94.81 201 VAL A N 1
ATOM 1527 C CA . VAL A 1 201 ? 14.314 19.068 -7.933 1.00 94.81 201 VAL A CA 1
ATOM 1528 C C . VAL A 1 201 ? 14.701 20.549 -7.908 1.00 94.81 201 VAL A C 1
ATOM 1530 O O . VAL A 1 201 ? 14.200 21.294 -7.068 1.00 94.81 201 VAL A O 1
ATOM 1533 N N . LYS A 1 202 ? 15.560 21.000 -8.833 1.00 95.06 202 LYS A N 1
ATOM 1534 C CA . LYS A 1 202 ? 15.916 22.424 -8.954 1.00 95.06 202 LYS A CA 1
ATOM 1535 C C . LYS A 1 202 ? 14.708 23.275 -9.347 1.00 95.06 202 LYS A C 1
ATOM 1537 O O . LYS A 1 202 ? 14.464 24.296 -8.711 1.00 95.06 202 LYS A O 1
ATOM 1542 N N . LEU A 1 203 ? 13.931 22.823 -10.331 1.00 94.25 203 LEU A N 1
ATOM 1543 C CA . LEU A 1 203 ? 12.728 23.519 -10.794 1.00 94.25 203 LEU A CA 1
ATOM 1544 C C . LEU A 1 203 ? 11.670 23.601 -9.684 1.00 94.25 203 LEU A C 1
ATOM 1546 O O . LEU A 1 203 ? 11.110 24.666 -9.437 1.00 94.25 203 LEU A O 1
ATOM 1550 N N . ASP A 1 204 ? 11.453 22.509 -8.952 1.00 94.31 204 ASP A N 1
ATOM 1551 C CA . ASP A 1 204 ? 10.519 22.475 -7.826 1.00 94.31 204 ASP A CA 1
ATOM 1552 C C . ASP A 1 204 ? 10.966 23.422 -6.698 1.00 94.31 204 ASP A C 1
ATOM 1554 O O . ASP A 1 204 ? 10.138 24.122 -6.111 1.00 94.31 204 ASP A O 1
ATOM 1558 N N . ALA A 1 205 ? 12.272 23.503 -6.416 1.00 95.25 205 ALA A N 1
ATOM 1559 C CA . ALA A 1 205 ? 12.816 24.428 -5.423 1.00 95.25 205 ALA A CA 1
ATOM 1560 C C . ALA A 1 205 ? 12.638 25.901 -5.834 1.00 95.25 205 ALA A C 1
ATOM 1562 O O . ALA A 1 205 ? 12.264 26.731 -5.001 1.00 95.25 205 ALA A O 1
ATOM 1563 N N . GLU A 1 206 ? 12.866 26.232 -7.107 1.00 95.44 206 GLU A N 1
ATOM 1564 C CA . GLU A 1 206 ? 12.599 27.571 -7.647 1.00 95.44 206 GLU A CA 1
ATOM 1565 C C . GLU A 1 206 ? 11.108 27.910 -7.581 1.00 95.44 206 GLU A C 1
ATOM 1567 O O . GLU A 1 206 ? 10.738 28.991 -7.124 1.00 95.44 206 GLU A O 1
ATOM 1572 N N . TRP A 1 207 ? 10.237 26.962 -7.924 1.00 94.38 207 TRP A N 1
ATOM 1573 C CA . TRP A 1 207 ? 8.790 27.143 -7.847 1.00 94.38 207 TRP A CA 1
ATOM 1574 C C . TRP A 1 207 ? 8.300 27.400 -6.418 1.00 94.38 207 TRP A C 1
ATOM 1576 O O . TRP A 1 207 ? 7.430 28.243 -6.193 1.00 94.38 207 TRP A O 1
ATOM 1586 N N . VAL A 1 208 ? 8.879 26.719 -5.425 1.00 96.12 208 VAL A N 1
ATOM 1587 C CA . VAL A 1 208 ? 8.587 26.980 -4.007 1.00 96.12 208 VAL A CA 1
ATOM 1588 C C . VAL A 1 208 ? 8.999 28.399 -3.605 1.00 96.12 208 VAL A C 1
ATOM 1590 O O . VAL A 1 208 ? 8.224 29.069 -2.920 1.00 96.12 208 VAL A O 1
ATOM 1593 N N . ARG A 1 209 ? 10.167 28.882 -4.055 1.00 95.69 209 ARG A N 1
ATOM 1594 C CA . ARG A 1 209 ? 10.615 30.264 -3.795 1.00 95.69 209 ARG A CA 1
ATOM 1595 C C . ARG A 1 209 ? 9.668 31.286 -4.415 1.00 95.69 209 ARG A C 1
ATOM 1597 O O . ARG A 1 209 ? 9.172 32.149 -3.700 1.00 95.69 209 ARG A O 1
ATOM 1604 N N . ILE A 1 210 ? 9.317 31.113 -5.689 1.00 94.56 210 ILE A N 1
ATOM 1605 C CA . ILE A 1 210 ? 8.391 32.006 -6.402 1.00 94.56 210 ILE A CA 1
ATOM 1606 C C . ILE A 1 210 ? 7.033 32.088 -5.684 1.00 94.56 210 ILE A C 1
ATOM 1608 O O . ILE A 1 210 ? 6.480 33.175 -5.513 1.00 94.56 210 ILE A O 1
ATOM 1612 N N . LYS A 1 211 ? 6.497 30.960 -5.196 1.00 95.69 211 LYS A N 1
ATOM 1613 C CA . LYS A 1 211 ? 5.251 30.968 -4.408 1.00 95.69 211 LYS A CA 1
ATOM 1614 C C . LYS A 1 211 ? 5.390 31.701 -3.078 1.00 95.69 211 LYS A C 1
ATOM 1616 O O . LYS A 1 211 ? 4.442 32.369 -2.662 1.00 95.69 211 LYS A O 1
ATOM 1621 N N . ALA A 1 212 ? 6.520 31.539 -2.392 1.00 95.00 212 ALA A N 1
ATOM 1622 C CA . ALA A 1 212 ? 6.776 32.223 -1.130 1.00 95.00 212 ALA A CA 1
ATOM 1623 C C . ALA A 1 212 ? 6.847 33.742 -1.341 1.00 95.00 212 ALA A C 1
ATOM 1625 O O . ALA A 1 212 ? 6.149 34.483 -0.649 1.00 95.00 212 ALA A O 1
ATOM 1626 N N . ASP A 1 213 ? 7.578 34.187 -2.362 1.00 95.19 213 ASP A N 1
ATOM 1627 C CA . ASP A 1 213 ? 7.694 35.600 -2.724 1.00 95.19 213 ASP A CA 1
ATOM 1628 C C . ASP A 1 213 ? 6.337 36.184 -3.129 1.00 95.19 213 ASP A C 1
ATOM 1630 O O . ASP A 1 213 ? 5.943 37.246 -2.652 1.00 95.19 213 ASP A O 1
ATOM 1634 N N . HIS A 1 214 ? 5.548 35.458 -3.926 1.00 94.94 214 HIS A N 1
ATOM 1635 C CA . HIS A 1 214 ? 4.195 35.887 -4.278 1.00 94.94 214 HIS A CA 1
ATOM 1636 C C . HIS A 1 214 ? 3.282 36.015 -3.049 1.00 94.94 214 HIS A C 1
ATOM 1638 O O . HIS A 1 214 ? 2.509 36.969 -2.940 1.00 94.94 214 HIS A O 1
ATOM 1644 N N . LYS A 1 215 ? 3.384 35.088 -2.088 1.00 95.62 215 LYS A N 1
ATOM 1645 C CA . LYS A 1 215 ? 2.629 35.165 -0.831 1.00 95.62 215 LYS A CA 1
ATOM 1646 C C . LYS A 1 215 ? 3.023 36.407 -0.026 1.00 95.62 215 LYS A C 1
ATOM 1648 O O . LYS A 1 215 ? 2.127 37.099 0.458 1.00 95.62 215 LYS A O 1
ATOM 1653 N N . ASN A 1 216 ? 4.318 36.707 0.065 1.00 95.00 216 ASN A N 1
ATOM 1654 C CA . ASN A 1 216 ? 4.828 37.906 0.732 1.00 95.00 216 ASN A CA 1
ATOM 1655 C C . ASN A 1 216 ? 4.319 39.179 0.035 1.00 95.00 216 ASN A C 1
ATOM 1657 O O . ASN A 1 216 ? 3.713 40.034 0.685 1.00 95.00 216 ASN A O 1
ATOM 1661 N N . ASN A 1 217 ? 4.406 39.238 -1.296 1.00 95.06 217 ASN A N 1
ATOM 1662 C CA . ASN A 1 217 ? 3.888 40.350 -2.098 1.00 95.06 217 ASN A CA 1
ATOM 1663 C C . ASN A 1 217 ? 2.379 40.562 -1.894 1.00 95.06 217 ASN A C 1
ATOM 1665 O O . ASN A 1 217 ? 1.918 41.696 -1.785 1.00 95.06 217 ASN A O 1
ATOM 1669 N N . ILE A 1 218 ? 1.585 39.487 -1.789 1.00 94.75 218 ILE A N 1
ATOM 1670 C CA . ILE A 1 218 ? 0.156 39.593 -1.455 1.00 94.75 218 ILE A CA 1
ATOM 1671 C C . ILE A 1 218 ? -0.038 40.168 -0.049 1.00 94.75 218 ILE A C 1
ATOM 1673 O O . ILE A 1 218 ? -0.941 40.982 0.151 1.00 94.75 218 ILE A O 1
ATOM 1677 N N . THR A 1 219 ? 0.749 39.737 0.941 1.00 94.81 219 THR A N 1
ATOM 1678 C CA . THR A 1 219 ? 0.616 40.250 2.313 1.00 94.81 219 THR A CA 1
ATOM 1679 C C . THR A 1 219 ? 0.976 41.730 2.412 1.00 94.81 219 THR A C 1
ATOM 1681 O O . THR A 1 219 ? 0.218 42.488 3.016 1.00 94.81 219 THR A O 1
ATOM 1684 N N . GLU A 1 220 ? 2.048 42.162 1.747 1.00 95.12 220 GLU A N 1
ATOM 1685 C CA . GLU A 1 220 ? 2.449 43.569 1.666 1.00 95.12 220 GLU A CA 1
ATOM 1686 C C . GLU A 1 220 ? 1.404 44.408 0.926 1.00 95.12 220 GLU A C 1
ATOM 1688 O O . GLU A 1 220 ? 0.994 45.474 1.392 1.00 95.12 220 GLU A O 1
ATOM 1693 N N . TRP A 1 221 ? 0.884 43.894 -0.190 1.00 96.12 221 TRP A N 1
ATOM 1694 C CA . TRP A 1 221 ? -0.186 44.549 -0.936 1.00 96.12 221 TRP A CA 1
ATOM 1695 C C . TRP A 1 221 ? -1.469 44.703 -0.101 1.00 96.12 221 TRP A C 1
ATOM 1697 O O . TRP A 1 221 ? -2.093 45.764 -0.093 1.00 96.12 221 TRP A O 1
ATOM 1707 N N . LYS A 1 222 ? -1.859 43.680 0.669 1.00 95.25 222 LYS A N 1
ATOM 1708 C CA . LYS A 1 222 ? -3.012 43.774 1.581 1.00 95.25 222 LYS A CA 1
ATOM 1709 C C . LYS A 1 222 ? -2.785 44.807 2.681 1.00 95.25 222 LYS A C 1
ATOM 1711 O O . LYS A 1 222 ? -3.706 45.556 3.000 1.00 95.25 222 LYS A O 1
ATOM 1716 N N . LEU A 1 223 ? -1.580 44.854 3.246 1.00 95.62 223 LEU A N 1
ATOM 1717 C CA . LEU A 1 223 ? -1.225 45.802 4.300 1.00 95.62 223 LEU A CA 1
ATOM 1718 C C . LEU A 1 223 ? -1.235 47.247 3.785 1.00 95.62 223 LEU A C 1
ATOM 1720 O O . LEU A 1 223 ? -1.823 48.121 4.418 1.00 95.62 223 LEU A O 1
ATOM 1724 N N . THR A 1 224 ? -0.668 47.489 2.602 1.00 94.12 224 THR A N 1
ATOM 1725 C CA . THR A 1 224 ? -0.716 48.807 1.948 1.00 94.12 224 THR A CA 1
ATOM 1726 C C . THR A 1 224 ? -2.148 49.225 1.620 1.00 94.12 224 THR A C 1
ATOM 1728 O O . THR A 1 224 ? -2.538 50.340 1.953 1.00 94.12 224 THR A O 1
ATOM 1731 N N . CYS A 1 225 ? -2.979 48.328 1.079 1.00 93.56 225 CYS A N 1
ATOM 1732 C CA . CYS A 1 225 ? -4.400 48.610 0.848 1.00 93.56 225 CYS A CA 1
ATOM 1733 C C . CYS A 1 225 ? -5.160 48.939 2.143 1.00 93.56 225 CYS A C 1
ATOM 1735 O O . CYS A 1 225 ? -5.999 49.838 2.149 1.00 93.56 225 CYS A O 1
ATOM 1737 N N . ALA A 1 226 ? -4.867 48.239 3.244 1.00 93.75 226 ALA A N 1
ATOM 1738 C CA . ALA A 1 226 ? -5.479 48.512 4.543 1.00 93.75 226 ALA A CA 1
ATOM 1739 C C . ALA A 1 226 ? -5.080 49.891 5.095 1.00 93.75 226 ALA A C 1
ATOM 1741 O O . ALA A 1 226 ? -5.922 50.581 5.668 1.00 93.75 226 ALA A O 1
ATOM 1742 N N . ASN A 1 227 ? -3.828 50.314 4.896 1.00 93.12 227 ASN A N 1
ATOM 1743 C CA . ASN A 1 227 ? -3.366 51.650 5.281 1.00 93.12 227 ASN A CA 1
ATOM 1744 C C . ASN A 1 227 ? -4.037 52.743 4.432 1.00 93.12 227 ASN A C 1
ATOM 1746 O O . ASN A 1 227 ? -4.643 53.648 4.992 1.00 93.12 227 ASN A O 1
ATOM 1750 N N . LEU A 1 228 ? -4.070 52.593 3.101 1.00 92.94 228 LEU A N 1
ATOM 1751 C CA . LEU A 1 228 ? -4.747 53.544 2.201 1.00 92.94 228 LEU A CA 1
ATOM 1752 C C . LEU A 1 228 ? -6.249 53.675 2.502 1.00 92.94 228 LEU A C 1
ATOM 1754 O O . LEU A 1 228 ? -6.837 54.743 2.333 1.00 92.94 228 LEU A O 1
ATOM 1758 N N . GLN A 1 229 ? -6.881 52.591 2.961 1.00 92.88 229 GLN A N 1
ATOM 1759 C CA . GLN A 1 229 ? -8.268 52.620 3.413 1.00 92.88 229 GLN A CA 1
ATOM 1760 C C . GLN A 1 229 ? -8.446 53.447 4.695 1.00 92.88 229 GLN A C 1
ATOM 1762 O O . GLN A 1 229 ? -9.438 54.166 4.803 1.00 92.88 229 GLN A O 1
ATOM 1767 N N . LYS A 1 230 ? -7.510 53.359 5.652 1.00 92.94 230 LYS A N 1
ATOM 1768 C CA . LYS A 1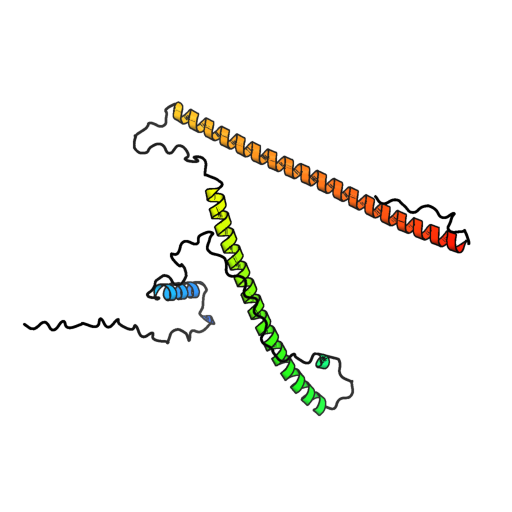 230 ? -7.517 54.199 6.865 1.00 92.94 230 LYS A CA 1
ATOM 1769 C C . LYS A 1 230 ? -7.314 55.676 6.529 1.00 92.94 230 LYS A C 1
ATOM 1771 O O . LYS A 1 230 ? -7.956 56.517 7.147 1.00 92.94 230 LYS A O 1
ATOM 1776 N N . ASP A 1 231 ? -6.516 55.964 5.506 1.00 91.81 231 ASP A N 1
ATOM 1777 C CA . ASP A 1 231 ? -6.248 57.323 5.020 1.00 91.81 231 ASP A CA 1
ATOM 1778 C C . ASP A 1 231 ? -7.403 57.911 4.176 1.00 91.81 231 ASP A C 1
ATOM 1780 O O . ASP A 1 231 ? -7.309 59.029 3.673 1.00 91.81 231 ASP A O 1
ATOM 1784 N N . GLY A 1 232 ? -8.512 57.177 4.001 1.00 91.88 232 GLY A N 1
ATOM 1785 C CA . GLY A 1 232 ? -9.710 57.658 3.303 1.00 91.88 232 GLY A CA 1
ATOM 1786 C C . GLY A 1 232 ? -9.589 57.705 1.776 1.00 91.88 232 GLY A C 1
ATOM 1787 O O . GLY A 1 232 ? -10.422 58.322 1.108 1.00 91.88 232 GLY A O 1
ATOM 1788 N N . ILE A 1 233 ? -8.578 57.049 1.197 1.00 91.19 233 ILE A N 1
ATOM 1789 C CA . ILE A 1 233 ? -8.358 57.055 -0.251 1.00 91.19 233 ILE A CA 1
ATOM 1790 C C . ILE A 1 233 ? -9.432 56.192 -0.943 1.00 91.19 233 ILE A C 1
ATOM 1792 O O . ILE A 1 233 ? -9.679 55.051 -0.537 1.00 91.19 233 ILE A O 1
ATOM 1796 N N . PRO A 1 234 ? -10.082 56.681 -2.018 1.00 88.88 234 PRO A N 1
ATOM 1797 C CA . PRO A 1 234 ? -11.045 55.888 -2.774 1.00 88.88 234 PRO A CA 1
ATOM 1798 C C . PRO A 1 234 ? -10.412 54.623 -3.367 1.00 88.88 234 PRO A C 1
ATOM 1800 O O . PRO A 1 234 ? -9.347 54.677 -3.980 1.00 88.88 234 PRO A O 1
ATOM 1803 N N . LYS A 1 235 ? -11.129 53.493 -3.300 1.00 87.19 235 LYS A N 1
ATOM 1804 C CA . LYS A 1 235 ? -10.669 52.174 -3.791 1.00 87.19 235 LYS A CA 1
ATOM 1805 C C . LYS A 1 235 ? -10.195 52.151 -5.251 1.00 87.19 235 LYS A C 1
ATOM 1807 O O . LYS A 1 235 ? -9.420 51.279 -5.624 1.00 87.19 235 LYS A O 1
ATOM 1812 N N . LYS A 1 236 ? -10.645 53.097 -6.084 1.00 90.38 236 LYS A N 1
ATOM 1813 C CA . LYS A 1 236 ? -10.221 53.229 -7.491 1.00 90.38 236 LYS A CA 1
ATOM 1814 C C . LYS A 1 236 ? -8.732 53.570 -7.638 1.00 90.38 236 LYS A C 1
ATOM 1816 O O . LYS A 1 236 ? -8.160 53.279 -8.680 1.00 90.38 236 LYS A O 1
ATOM 1821 N N . ASN A 1 237 ? -8.125 54.143 -6.597 1.00 90.19 237 ASN A N 1
ATOM 1822 C CA . ASN A 1 237 ? -6.720 54.551 -6.576 1.00 90.19 237 ASN A CA 1
ATOM 1823 C C . ASN A 1 237 ? -5.817 53.527 -5.869 1.00 90.19 237 ASN A C 1
ATOM 1825 O O . ASN A 1 237 ? -4.648 53.810 -5.623 1.00 90.19 237 ASN A O 1
ATOM 1829 N N . PHE A 1 238 ? -6.345 52.356 -5.499 1.00 90.50 238 PHE A N 1
ATOM 1830 C CA . PHE A 1 238 ? -5.540 51.329 -4.843 1.00 90.50 238 PHE A CA 1
ATOM 1831 C C . PHE A 1 238 ? -4.569 50.702 -5.852 1.00 90.50 238 PHE A C 1
ATOM 1833 O O . PHE A 1 238 ? -4.918 50.551 -7.029 1.00 90.50 238 PHE A O 1
ATOM 1840 N N . PRO A 1 239 ? -3.359 50.308 -5.415 1.00 91.19 239 PRO A N 1
ATOM 1841 C CA . PRO A 1 239 ? -2.442 49.573 -6.271 1.00 91.19 239 PRO A CA 1
ATOM 1842 C C . PRO A 1 239 ? -3.104 48.277 -6.755 1.00 91.19 239 PRO A C 1
ATOM 1844 O O . PRO A 1 239 ? -3.874 47.644 -6.029 1.00 91.19 239 PRO A O 1
ATOM 1847 N N . LYS A 1 240 ? -2.807 47.864 -7.990 1.00 91.00 240 LYS A N 1
ATOM 1848 C CA . LYS A 1 240 ? -3.332 46.609 -8.546 1.00 91.00 240 LYS A CA 1
ATOM 1849 C C . LYS A 1 240 ? -2.772 45.414 -7.773 1.00 91.00 240 LYS A C 1
ATOM 1851 O O . LYS A 1 240 ? -1.615 45.437 -7.360 1.00 91.00 240 LYS A O 1
ATOM 1856 N N . ALA A 1 241 ? -3.594 44.382 -7.597 1.00 89.94 241 ALA A N 1
ATOM 1857 C CA . ALA A 1 241 ? -3.167 43.152 -6.943 1.00 89.94 241 ALA A CA 1
ATOM 1858 C C . ALA A 1 241 ? -2.025 42.478 -7.731 1.00 89.94 241 ALA A C 1
ATOM 1860 O O . ALA A 1 241 ? -2.037 42.537 -8.966 1.00 89.94 241 ALA A O 1
ATOM 1861 N N . PRO A 1 242 ? -1.068 41.820 -7.050 1.00 90.88 242 PRO A N 1
ATOM 1862 C CA . PRO A 1 242 ? -0.026 41.047 -7.715 1.00 90.88 242 PRO A CA 1
ATOM 1863 C C . PRO A 1 242 ? -0.631 39.963 -8.618 1.00 90.88 242 PRO A C 1
ATOM 1865 O O . PRO A 1 242 ? -1.501 39.206 -8.182 1.00 90.88 242 PRO A O 1
ATOM 1868 N N . THR A 1 243 ? -0.165 39.873 -9.865 1.00 87.75 243 THR A N 1
ATOM 1869 C CA . THR A 1 243 ? -0.557 38.807 -10.802 1.00 87.75 243 THR A CA 1
ATOM 1870 C C . THR A 1 243 ? -0.006 37.459 -10.326 1.00 87.75 243 THR A C 1
ATOM 1872 O O . THR A 1 243 ? 1.081 37.410 -9.748 1.00 87.75 243 THR A O 1
ATOM 1875 N N . GLN A 1 244 ? -0.767 36.377 -10.524 1.00 80.12 244 GLN A N 1
ATOM 1876 C CA . GLN A 1 244 ? -0.353 35.024 -10.128 1.00 80.12 244 GLN A CA 1
ATOM 1877 C C . GLN A 1 244 ? 0.941 34.590 -10.853 1.00 80.12 244 GLN A C 1
ATOM 1879 O O . GLN A 1 244 ? 1.111 34.972 -12.015 1.00 80.12 244 GLN A O 1
ATOM 1884 N N . PRO A 1 245 ? 1.834 33.842 -10.171 1.00 72.44 245 PRO A N 1
ATOM 1885 C CA . PRO A 1 245 ? 3.075 33.315 -10.736 1.00 72.44 245 PRO A CA 1
ATOM 1886 C C . PRO A 1 245 ? 2.862 32.117 -11.665 1.00 72.44 245 PRO A C 1
ATOM 1888 O O . PRO A 1 245 ? 1.838 31.409 -11.507 1.00 72.44 245 PRO A O 1
#